Protein AF-A0A9W7EK14-F1 (afdb_monomer_lite)

Sequence (249 aa):
MENMEINNSGMFYVDSNFMVQQKRMEDMKKAQPEKAQKLFQSYTQMVVMSAAGDINGVLGLMASSGSGAPPAWFAVKMFQTGVLGMNLTVPRFMVKNGFDCRMGPLDTIMFDLVVANGKDSAAGEGKISKKERLMRDRAFVEAMVFLAVECELDAMCMRKGDIFSLMHLAAGDDLPQMVLCLIELGCDVNAVAGDAEDSTPLVMAEGGKGGKEGKSAVILRKRGGEEELEGGEEGGEWRWMFGGRFEEG

Secondary structure (DSSP, 8-state):
-------TT-TT---S-HHHHHHHHHHHHHH-HHHHHHHHHHHHHHHHHHHHT-HHHHHHHHHHSS--SPPHHHHHHHHHHHHHTT--HHHHHHHHTT--TTSGGGTTHHHHHHHHHHHHHHHHTTTS-HHHHHHHHHHHHHHHHIIIIIS---TT---TT-S--HHHHHHHTT-HHHHHHHHHTT--TTPPPSSTT---HHHHHHSSTTSS--HHHHHHHHTT--SS------------SS-------

Structure (mmCIF, N/CA/C/O backbone):
data_AF-A0A9W7EK14-F1
#
_entry.id   AF-A0A9W7EK14-F1
#
loop_
_atom_site.group_PDB
_atom_site.id
_atom_site.type_symbol
_atom_site.label_atom_id
_atom_site.label_alt_id
_atom_site.label_comp_id
_atom_site.label_asym_id
_atom_site.label_entity_id
_atom_site.label_seq_id
_atom_site.pdbx_PDB_ins_code
_atom_site.Cartn_x
_atom_site.Cartn_y
_atom_site.Cartn_z
_atom_site.occupancy
_atom_site.B_iso_or_equiv
_atom_site.auth_seq_id
_atom_site.auth_comp_id
_atom_site.auth_asym_id
_atom_site.auth_atom_id
_atom_site.pdbx_PDB_model_num
ATOM 1 N N . MET A 1 1 ? -15.989 -17.830 -11.601 1.00 36.72 1 MET A N 1
ATOM 2 C CA . MET A 1 1 ? -15.502 -16.881 -10.586 1.00 36.72 1 MET A CA 1
ATOM 3 C C . MET A 1 1 ? -16.711 -16.537 -9.747 1.00 36.72 1 MET A C 1
ATOM 5 O O . MET A 1 1 ? -17.660 -15.989 -10.291 1.00 36.72 1 MET A O 1
ATOM 9 N N . GLU A 1 2 ? -16.762 -17.029 -8.512 1.00 36.75 2 GLU A N 1
ATOM 10 C CA . GLU A 1 2 ? -17.828 -16.670 -7.574 1.00 36.75 2 GLU A CA 1
ATOM 11 C C . GLU A 1 2 ? -17.588 -15.230 -7.129 1.00 36.75 2 GLU A C 1
ATOM 13 O O . GLU A 1 2 ? -16.521 -14.917 -6.608 1.00 36.75 2 GLU A O 1
ATOM 18 N N . ASN A 1 3 ? -18.564 -14.358 -7.383 1.00 37.56 3 ASN A N 1
ATOM 19 C CA . ASN A 1 3 ? -18.587 -13.016 -6.822 1.00 37.56 3 ASN A CA 1
ATOM 20 C C . ASN A 1 3 ? -18.579 -13.157 -5.298 1.00 37.56 3 ASN A C 1
ATOM 22 O O . ASN A 1 3 ? -19.499 -13.756 -4.739 1.00 37.56 3 ASN A O 1
ATOM 26 N N . MET A 1 4 ? -17.560 -12.621 -4.628 1.00 43.03 4 MET A N 1
ATOM 27 C CA . MET A 1 4 ? -17.601 -12.475 -3.180 1.00 43.03 4 MET A CA 1
ATOM 28 C C . MET A 1 4 ? -18.750 -11.512 -2.863 1.00 43.03 4 MET A C 1
ATOM 30 O O . MET A 1 4 ? -18.654 -10.309 -3.101 1.00 43.03 4 MET A O 1
ATOM 34 N N . GLU A 1 5 ? -19.883 -12.048 -2.406 1.00 41.81 5 GLU A N 1
ATOM 35 C CA . GLU A 1 5 ? -21.000 -11.238 -1.932 1.00 41.81 5 GLU A CA 1
ATOM 36 C C . GLU A 1 5 ? -20.482 -10.341 -0.806 1.00 41.81 5 GLU A C 1
ATOM 38 O O . GLU A 1 5 ? -20.066 -10.817 0.253 1.00 41.81 5 GLU A O 1
ATOM 43 N N . ILE A 1 6 ? -20.478 -9.028 -1.043 1.00 50.16 6 ILE A N 1
ATOM 44 C CA . ILE A 1 6 ? -20.160 -8.046 -0.011 1.00 50.16 6 ILE A CA 1
ATOM 45 C C . ILE A 1 6 ? -21.229 -8.200 1.065 1.00 50.16 6 ILE A C 1
ATOM 47 O O . ILE A 1 6 ? -22.387 -7.816 0.889 1.00 50.16 6 ILE A O 1
ATOM 51 N N . ASN A 1 7 ? -20.845 -8.824 2.174 1.00 46.81 7 ASN A N 1
ATOM 52 C CA . ASN A 1 7 ? -21.727 -9.026 3.303 1.00 46.81 7 ASN A CA 1
ATOM 53 C C . ASN A 1 7 ? -22.038 -7.662 3.939 1.00 46.81 7 ASN A C 1
ATOM 55 O O . ASN A 1 7 ? -21.270 -7.153 4.757 1.00 46.81 7 ASN A O 1
ATOM 59 N N . ASN A 1 8 ? -23.200 -7.105 3.595 1.00 56.44 8 ASN A N 1
ATOM 60 C CA . ASN A 1 8 ? -23.726 -5.826 4.093 1.00 56.44 8 ASN A CA 1
ATOM 61 C C . ASN A 1 8 ? -24.122 -5.849 5.590 1.00 56.44 8 ASN A C 1
ATOM 63 O O . ASN A 1 8 ? -24.940 -5.048 6.037 1.00 56.44 8 ASN A O 1
ATOM 67 N N . SER A 1 9 ? -23.589 -6.794 6.368 1.00 60.16 9 SER A N 1
ATOM 68 C CA . SER A 1 9 ? -23.826 -6.947 7.810 1.00 60.16 9 SER A CA 1
ATOM 69 C C . SER A 1 9 ? -22.556 -7.267 8.612 1.00 60.16 9 SER A C 1
ATOM 71 O O . SER A 1 9 ? -22.631 -7.582 9.800 1.00 60.16 9 SER A O 1
ATOM 73 N N . GLY A 1 10 ? -21.382 -7.205 7.973 1.00 63.50 10 GLY A N 1
ATOM 74 C CA . GLY A 1 10 ? -20.106 -7.507 8.615 1.00 63.50 10 GLY A CA 1
ATOM 75 C C . GLY A 1 10 ? -19.730 -6.520 9.725 1.00 63.50 10 GLY A C 1
ATOM 76 O O . GLY A 1 10 ? -20.147 -5.365 9.735 1.00 63.50 10 GLY A O 1
ATOM 77 N N . MET A 1 11 ? -18.902 -6.963 10.672 1.00 77.81 11 MET A N 1
ATOM 78 C CA . MET A 1 11 ? -18.492 -6.165 11.835 1.00 77.81 11 MET A CA 1
ATOM 79 C C . MET A 1 11 ? -17.773 -4.847 11.481 1.00 77.81 11 MET A C 1
ATOM 81 O O . MET A 1 11 ? -17.770 -3.924 12.293 1.00 77.81 11 MET A O 1
ATOM 85 N N . PHE A 1 12 ? -17.173 -4.749 10.293 1.00 80.81 12 PHE A N 1
ATOM 86 C CA . PHE A 1 12 ? -16.547 -3.526 9.776 1.00 80.81 12 PHE A CA 1
ATOM 87 C C . PHE A 1 12 ? -17.349 -2.861 8.651 1.00 80.81 12 PHE A C 1
ATOM 89 O O . PHE A 1 12 ? -16.844 -1.947 7.998 1.00 80.81 12 PHE A O 1
ATOM 96 N N . TYR A 1 13 ? -18.592 -3.291 8.434 1.00 78.75 13 TYR A N 1
ATOM 97 C CA . TYR A 1 13 ? -19.482 -2.662 7.473 1.00 78.75 13 TYR A CA 1
ATOM 98 C C . TYR A 1 13 ? -19.830 -1.236 7.912 1.00 78.75 13 TYR A C 1
ATOM 100 O O . TYR A 1 13 ? -20.214 -0.981 9.057 1.00 78.75 13 TYR A O 1
ATOM 108 N N . VAL A 1 14 ? -19.708 -0.294 6.981 1.00 70.94 14 VAL A N 1
ATOM 109 C CA . VAL A 1 14 ? -20.002 1.122 7.204 1.00 70.94 14 VAL A CA 1
ATOM 110 C C . VAL A 1 14 ? -21.355 1.442 6.564 1.00 70.94 14 VAL A C 1
ATOM 112 O O . VAL A 1 14 ? -21.444 1.669 5.364 1.00 70.94 14 VAL A O 1
ATOM 115 N N . ASP A 1 15 ? -22.414 1.475 7.379 1.00 63.72 15 ASP A N 1
ATOM 116 C CA . ASP A 1 15 ? -23.811 1.653 6.932 1.00 63.72 15 ASP A CA 1
ATOM 117 C C . ASP A 1 15 ? -24.191 3.093 6.540 1.00 63.72 15 ASP A C 1
ATOM 119 O O . ASP A 1 15 ? -25.250 3.344 5.965 1.00 63.72 15 ASP A O 1
ATOM 123 N N . SER A 1 16 ? -23.359 4.067 6.905 1.00 63.41 16 SER A N 1
ATOM 124 C CA . SER A 1 16 ? -23.713 5.482 6.895 1.00 63.41 16 SER A CA 1
ATOM 125 C C . SER A 1 16 ? -22.574 6.335 6.362 1.00 63.41 16 SER A C 1
ATOM 127 O O . SER A 1 16 ? -21.410 6.152 6.716 1.00 63.41 16 SER A O 1
ATOM 129 N N . ASN A 1 17 ? -22.928 7.313 5.521 1.00 71.44 17 ASN A N 1
ATOM 130 C CA . ASN A 1 17 ? -21.976 8.269 4.959 1.00 71.44 17 ASN A CA 1
ATOM 131 C C . ASN A 1 17 ? -21.196 8.972 6.089 1.00 71.44 17 ASN A C 1
ATOM 133 O O . ASN A 1 17 ? -21.766 9.335 7.122 1.00 71.44 17 ASN A O 1
ATOM 137 N N . PHE A 1 18 ? -19.900 9.185 5.861 1.00 74.62 18 PHE A N 1
ATOM 138 C CA . PHE A 1 18 ? -18.928 9.844 6.733 1.00 74.62 18 PHE A CA 1
ATOM 139 C C . PHE A 1 18 ? -19.500 11.019 7.546 1.00 74.62 18 PHE A C 1
ATOM 141 O O . PHE A 1 18 ? -19.318 11.078 8.763 1.00 74.62 18 PHE A O 1
ATOM 148 N N . MET A 1 19 ? -20.263 11.910 6.906 1.00 77.75 19 MET A N 1
ATOM 149 C CA . MET A 1 19 ? -20.854 13.089 7.557 1.00 77.75 19 MET A CA 1
ATOM 150 C C . MET A 1 19 ? -21.814 12.735 8.704 1.00 77.75 19 MET A C 1
ATOM 152 O O . MET A 1 19 ? -21.852 13.416 9.730 1.00 77.75 19 MET A O 1
ATOM 156 N N . VAL A 1 20 ? -22.584 11.654 8.557 1.00 81.69 20 VAL A N 1
ATOM 157 C CA . VAL A 1 20 ? -23.529 11.184 9.581 1.00 81.69 20 VAL A CA 1
ATOM 158 C C . VAL A 1 20 ? -22.771 10.630 10.783 1.00 81.69 20 VAL A C 1
ATOM 160 O O . VAL A 1 20 ? -23.119 10.930 11.926 1.00 81.69 20 VAL A O 1
ATOM 163 N N . GLN A 1 21 ? -21.711 9.860 10.539 1.00 80.31 21 GLN A N 1
ATOM 164 C CA . GLN A 1 21 ? -20.880 9.312 11.609 1.00 80.31 21 GLN A CA 1
ATOM 165 C C . GLN A 1 21 ? -20.130 10.408 12.367 1.00 80.31 21 GLN A C 1
ATOM 167 O O . GLN A 1 21 ? -20.072 10.374 13.598 1.00 80.31 21 GLN A O 1
ATOM 172 N N . GLN A 1 22 ? -19.618 11.413 11.652 1.00 82.38 22 GLN A N 1
ATOM 173 C CA . GLN A 1 22 ? -18.976 12.572 12.263 1.00 82.38 22 GLN A CA 1
ATOM 174 C C . GLN A 1 22 ? -19.948 13.322 13.178 1.00 82.38 22 GLN A C 1
ATOM 176 O O . GLN A 1 22 ? -19.640 13.540 14.351 1.00 82.38 22 GLN A O 1
ATOM 181 N N . LYS A 1 23 ? -21.150 13.639 12.683 1.00 86.25 23 LYS A N 1
ATOM 182 C CA . LYS A 1 23 ? -22.171 14.327 13.479 1.00 86.25 23 LYS A CA 1
ATOM 183 C C . LYS A 1 23 ? -22.563 13.531 14.728 1.00 86.25 23 LYS A C 1
ATOM 185 O O . LYS A 1 23 ? -22.606 14.097 15.814 1.00 86.25 23 LYS A O 1
ATOM 190 N N . ARG A 1 24 ? -22.763 12.210 14.614 1.00 83.69 24 ARG A N 1
ATOM 191 C CA . ARG A 1 24 ? -23.048 11.334 15.772 1.00 83.69 24 ARG A CA 1
ATOM 192 C C . ARG A 1 24 ? -21.956 11.420 16.843 1.00 83.69 24 ARG A C 1
ATOM 194 O O . ARG A 1 24 ? -22.265 11.483 18.032 1.00 83.69 24 ARG A O 1
ATOM 201 N N . MET A 1 25 ? -20.687 11.445 16.436 1.00 83.19 25 MET A N 1
ATOM 202 C CA . MET A 1 25 ? -19.561 11.586 17.364 1.00 83.19 25 MET A CA 1
ATOM 203 C C . MET A 1 25 ? -19.505 12.979 18.003 1.00 83.19 25 MET A C 1
ATOM 205 O O . MET A 1 25 ? -19.201 13.091 19.189 1.00 83.19 25 MET A O 1
ATOM 209 N N . GLU A 1 26 ? -19.808 14.041 17.255 1.00 87.81 26 GLU A N 1
ATOM 210 C CA . GLU A 1 26 ? -19.882 15.412 17.781 1.00 87.81 26 GLU A CA 1
ATOM 211 C C . GLU A 1 26 ? -21.028 15.587 18.784 1.00 87.81 26 GLU A C 1
ATOM 213 O O . GLU A 1 26 ? -20.826 16.152 19.861 1.00 87.81 26 GLU A O 1
ATOM 218 N N . ASP A 1 27 ? -22.206 15.051 18.472 1.00 89.31 27 ASP A N 1
ATOM 219 C CA . ASP A 1 27 ? -23.366 15.071 19.363 1.00 89.31 27 ASP A CA 1
ATOM 220 C C . ASP A 1 27 ? -23.075 14.278 20.649 1.00 89.31 27 ASP A C 1
ATOM 222 O O . ASP A 1 27 ? -23.379 14.740 21.752 1.00 89.31 27 ASP A O 1
ATOM 226 N N . MET A 1 28 ? -22.385 13.136 20.543 1.00 86.31 28 MET A N 1
ATOM 227 C CA . MET A 1 28 ? -21.939 12.367 21.708 1.00 86.31 28 MET A CA 1
ATOM 228 C C . MET A 1 28 ? -20.902 13.120 22.545 1.00 86.31 28 MET A C 1
ATOM 230 O O . MET A 1 28 ? -20.990 13.096 23.771 1.00 86.31 28 MET A O 1
ATOM 234 N N . LYS A 1 29 ? -19.946 13.818 21.917 1.00 90.12 29 LYS A N 1
ATOM 235 C CA . LYS A 1 29 ? -18.976 14.661 22.637 1.00 90.12 29 LYS A CA 1
ATOM 236 C C . LYS A 1 29 ? -19.669 15.750 23.457 1.00 90.12 29 LYS A C 1
ATOM 238 O O . LYS A 1 29 ? -19.216 16.039 24.559 1.00 90.12 29 LYS A O 1
ATOM 243 N N . LYS A 1 30 ? -20.763 16.327 22.946 1.00 92.00 30 LYS A N 1
ATOM 244 C CA . LYS A 1 30 ? -21.566 17.331 23.665 1.00 92.00 30 LYS A CA 1
ATOM 245 C C . LYS A 1 30 ? -22.389 16.715 24.796 1.00 92.00 30 LYS A C 1
ATOM 247 O O . LYS A 1 30 ? -22.439 17.279 25.882 1.00 92.00 30 LYS A O 1
ATOM 252 N N . ALA A 1 31 ? -23.032 15.575 24.547 1.00 93.38 31 ALA A N 1
ATOM 253 C CA . ALA A 1 31 ? -23.940 14.953 25.510 1.00 93.38 31 ALA A CA 1
ATOM 254 C C . ALA A 1 31 ? -23.215 14.180 26.627 1.00 93.38 31 ALA A C 1
ATOM 256 O O . ALA A 1 31 ? -23.677 14.165 27.765 1.00 93.38 31 ALA A O 1
ATOM 257 N N . GLN A 1 32 ? -22.117 13.491 26.303 1.00 91.31 32 GLN A N 1
ATOM 258 C CA . GLN A 1 32 ? -21.401 12.568 27.194 1.00 91.31 32 GLN A CA 1
ATOM 259 C C . GLN A 1 32 ? -19.879 12.636 26.938 1.00 91.31 32 GLN A C 1
ATOM 261 O O . GLN A 1 32 ? -19.304 11.706 26.360 1.00 91.31 32 GLN A O 1
ATOM 266 N N . PRO A 1 33 ? -19.200 13.716 27.366 1.00 91.12 33 PRO A N 1
ATOM 267 C CA . PRO A 1 33 ? -17.807 13.985 27.001 1.00 91.12 33 PRO A CA 1
ATOM 268 C C . PRO A 1 33 ? -16.828 12.900 27.472 1.00 91.12 33 PRO A C 1
ATOM 270 O O . PRO A 1 33 ? -15.990 12.458 26.689 1.00 91.12 33 PRO A O 1
ATOM 273 N N . GLU A 1 34 ? -16.961 12.402 28.705 1.00 91.56 34 GLU A N 1
ATOM 274 C CA . GLU A 1 34 ? -16.073 11.351 29.230 1.00 91.56 34 GLU A CA 1
ATOM 275 C C . GLU A 1 34 ? -16.219 10.029 28.469 1.00 91.56 34 GLU A C 1
ATOM 277 O O . GLU A 1 34 ? -15.232 9.352 28.172 1.00 91.56 34 GLU A O 1
ATOM 282 N N . LYS A 1 35 ? -17.457 9.662 28.113 1.00 87.31 35 LYS A N 1
ATOM 283 C CA . LYS A 1 35 ? -17.725 8.460 27.318 1.00 87.31 35 LYS A CA 1
ATOM 284 C C . LYS A 1 35 ? -17.141 8.607 25.916 1.00 87.31 35 LYS A C 1
ATOM 286 O O . LYS A 1 35 ? -16.459 7.700 25.445 1.00 87.31 35 LYS A O 1
ATOM 291 N N . ALA A 1 36 ? -17.351 9.759 25.278 1.00 87.75 36 ALA A N 1
ATOM 292 C CA . ALA A 1 36 ? -16.787 10.058 23.966 1.00 87.75 36 ALA A CA 1
ATOM 293 C C . ALA A 1 36 ? -15.248 10.028 23.978 1.00 87.75 36 ALA A C 1
ATOM 295 O O . ALA A 1 36 ? -14.636 9.524 23.037 1.00 87.75 36 ALA A O 1
ATOM 296 N N . GLN A 1 37 ? -14.617 10.516 25.052 1.00 90.38 37 GLN A N 1
ATOM 297 C CA . GLN A 1 37 ? -13.165 10.471 25.217 1.00 90.38 37 GLN A CA 1
ATOM 298 C C . GLN A 1 37 ? -12.645 9.035 25.349 1.00 90.38 37 GLN A C 1
ATOM 300 O O . GLN A 1 37 ? -11.700 8.671 24.650 1.00 90.38 37 GLN A O 1
ATOM 305 N N . LYS A 1 38 ? -13.275 8.201 26.187 1.00 89.75 38 LYS A N 1
ATOM 306 C CA . LYS A 1 38 ? -12.907 6.779 26.332 1.00 89.75 38 LYS A CA 1
ATOM 307 C C . LYS A 1 38 ? -13.068 6.005 25.022 1.00 89.75 38 LYS A C 1
ATOM 309 O O . LYS A 1 38 ? -12.199 5.210 24.668 1.00 89.75 38 LYS A O 1
ATOM 314 N N . LEU A 1 39 ? -14.140 6.275 24.275 1.00 88.38 39 LEU A N 1
ATOM 315 C CA . LEU A 1 39 ? -14.360 5.698 22.946 1.00 88.38 39 LEU A CA 1
ATOM 316 C C . LEU A 1 39 ? -13.244 6.088 21.977 1.00 88.38 39 LEU A C 1
ATOM 318 O O . LEU A 1 39 ? -12.635 5.231 21.344 1.00 88.38 39 LEU A O 1
ATOM 322 N N . PHE A 1 40 ? -12.919 7.378 21.909 1.00 89.31 40 PHE A N 1
ATOM 323 C CA . PHE A 1 40 ? -11.852 7.876 21.045 1.00 89.31 40 PHE A CA 1
ATOM 324 C C . PHE A 1 40 ? -10.485 7.264 21.388 1.00 89.31 40 PHE A C 1
ATOM 326 O O . PHE A 1 40 ? -9.734 6.882 20.489 1.00 89.31 40 PHE A O 1
ATOM 333 N N . GLN A 1 41 ? -10.168 7.136 22.680 1.00 91.38 41 GLN A N 1
ATOM 334 C CA . GLN A 1 41 ? -8.952 6.463 23.145 1.00 91.38 41 GLN A CA 1
ATOM 335 C C . GLN A 1 41 ? -8.929 4.991 22.727 1.00 91.38 41 GLN A C 1
ATOM 337 O O . GLN A 1 41 ? -7.911 4.528 22.217 1.00 91.38 41 GLN A O 1
ATOM 342 N N . SER A 1 42 ? -10.055 4.288 22.870 1.00 92.25 42 SER A N 1
ATOM 343 C CA . SER A 1 42 ? -10.180 2.878 22.480 1.00 92.25 42 SER A CA 1
ATOM 344 C C . SER A 1 42 ? -9.928 2.698 20.982 1.00 92.25 42 SER A C 1
ATOM 346 O O . SER A 1 42 ? -9.097 1.884 20.592 1.00 92.25 42 SER A O 1
ATOM 348 N N . TYR A 1 43 ? -10.550 3.514 20.128 1.00 92.69 43 TYR A N 1
ATOM 349 C CA . TYR A 1 43 ? -10.319 3.440 18.682 1.00 92.69 43 TYR A CA 1
ATOM 350 C C . TYR A 1 43 ? -8.891 3.818 18.277 1.00 92.69 43 TYR A C 1
ATOM 352 O O . TYR A 1 43 ? -8.313 3.201 17.386 1.00 92.69 43 TYR A O 1
ATOM 360 N N . THR A 1 44 ? -8.283 4.792 18.957 1.00 93.88 44 THR A N 1
ATOM 361 C CA . THR A 1 44 ? -6.875 5.145 18.724 1.00 93.88 44 THR A CA 1
ATOM 362 C C . THR A 1 44 ? -5.952 3.974 19.071 1.00 93.88 44 THR A C 1
ATOM 364 O O . THR A 1 44 ? -5.027 3.674 18.320 1.00 93.88 44 THR A O 1
ATOM 367 N N . GLN A 1 45 ? -6.224 3.265 20.170 1.00 94.75 45 GLN A N 1
ATOM 368 C CA . GLN A 1 45 ? -5.483 2.054 20.530 1.00 94.75 45 GLN A CA 1
ATOM 369 C C . GLN A 1 45 ? -5.685 0.933 19.509 1.00 94.75 45 GLN A C 1
ATOM 371 O O . GLN A 1 45 ? -4.712 0.273 19.158 1.00 94.75 45 GLN A O 1
ATOM 376 N N . MET A 1 46 ? -6.894 0.761 18.964 1.00 94.75 46 MET A N 1
ATOM 377 C CA . MET A 1 46 ? -7.137 -0.212 17.893 1.00 94.75 46 MET A CA 1
ATOM 378 C C . MET A 1 46 ? -6.301 0.080 16.637 1.00 94.75 46 MET A C 1
ATOM 380 O O . MET A 1 46 ? -5.808 -0.856 16.015 1.00 94.75 46 MET A O 1
ATOM 384 N N . VAL A 1 47 ? -6.080 1.352 16.277 1.00 96.44 47 VAL A N 1
ATOM 385 C CA . VAL A 1 47 ? -5.178 1.723 15.164 1.00 96.44 47 VAL A CA 1
ATOM 386 C C . VAL A 1 47 ? -3.741 1.285 15.453 1.00 96.44 47 VAL A C 1
ATOM 388 O O . VAL A 1 47 ? -3.096 0.690 14.591 1.00 96.44 47 VAL A O 1
ATOM 391 N N . VAL A 1 48 ? -3.252 1.518 16.674 1.00 96.38 48 VAL A N 1
ATOM 392 C CA . VAL A 1 48 ? -1.905 1.089 17.094 1.00 96.38 48 VAL A CA 1
ATOM 393 C C . VAL A 1 48 ? -1.785 -0.438 17.097 1.00 96.38 48 VAL A C 1
ATOM 395 O O . VAL A 1 48 ? -0.805 -0.981 16.594 1.00 96.38 48 VAL A O 1
ATOM 398 N N . MET A 1 49 ? -2.793 -1.142 17.611 1.00 96.12 49 MET A N 1
ATOM 399 C CA . MET A 1 49 ? -2.843 -2.607 17.603 1.00 96.12 49 MET A CA 1
ATOM 400 C C . MET A 1 49 ? -2.906 -3.166 16.180 1.00 96.12 49 MET A C 1
ATOM 402 O O . MET A 1 49 ? -2.264 -4.173 15.903 1.00 96.12 49 MET A O 1
ATOM 406 N N . SER A 1 50 ? -3.604 -2.489 15.260 1.00 96.56 50 SER A N 1
ATOM 407 C CA . SER A 1 50 ? -3.620 -2.850 13.838 1.00 96.56 50 SER A CA 1
ATOM 408 C C . SER A 1 50 ? -2.222 -2.786 13.222 1.00 96.56 50 SER A C 1
ATOM 410 O O . SER A 1 50 ? -1.803 -3.733 12.561 1.00 96.56 50 SER A O 1
ATOM 412 N N . ALA A 1 51 ? -1.458 -1.729 13.523 1.00 94.69 51 ALA A N 1
ATOM 413 C CA . ALA A 1 51 ? -0.058 -1.598 13.105 1.00 94.69 51 ALA A CA 1
ATOM 414 C C . ALA A 1 51 ? 0.813 -2.771 13.588 1.00 94.69 51 ALA A C 1
ATOM 416 O O . ALA A 1 51 ? 1.691 -3.247 12.875 1.00 94.69 51 ALA A O 1
ATOM 417 N N . ALA A 1 52 ? 0.561 -3.238 14.813 1.00 94.75 52 ALA A N 1
ATOM 418 C CA . ALA A 1 52 ? 1.278 -4.349 15.432 1.00 94.75 52 ALA A CA 1
ATOM 419 C C . ALA A 1 52 ? 0.736 -5.737 15.034 1.00 94.75 52 ALA A C 1
ATOM 421 O O . ALA A 1 52 ? 1.354 -6.748 15.369 1.00 94.75 52 ALA A O 1
ATOM 422 N N . GLY A 1 53 ? -0.411 -5.807 14.348 1.00 95.50 53 GLY A N 1
ATOM 423 C CA . GLY A 1 53 ? -1.118 -7.057 14.052 1.00 95.50 53 GLY A CA 1
ATOM 424 C C . GLY A 1 53 ? -1.768 -7.732 15.253 1.00 95.50 53 GLY A C 1
ATOM 425 O O . GLY A 1 53 ? -2.070 -8.924 15.186 1.00 95.50 53 GLY A O 1
ATOM 426 N N . ASP A 1 54 ? -1.982 -7.009 16.352 1.00 96.88 54 ASP A N 1
ATOM 427 C CA . ASP A 1 54 ? -2.591 -7.548 17.566 1.00 96.88 54 ASP A CA 1
ATOM 428 C C . ASP A 1 54 ? -4.115 -7.650 17.417 1.00 96.88 54 ASP A C 1
ATOM 430 O O . ASP A 1 54 ? -4.891 -6.828 17.913 1.00 96.88 54 ASP A O 1
ATOM 434 N N . ILE A 1 55 ? -4.554 -8.689 16.705 1.00 95.56 55 ILE A N 1
ATOM 435 C CA . ILE A 1 55 ? -5.977 -8.946 16.480 1.00 95.56 55 ILE A CA 1
ATOM 436 C C . ILE A 1 55 ? -6.726 -9.234 17.787 1.00 95.56 55 ILE A C 1
ATOM 438 O O . ILE A 1 55 ? -7.880 -8.836 17.939 1.00 95.56 55 ILE A O 1
ATOM 442 N N . ASN A 1 56 ? -6.069 -9.875 18.758 1.00 95.06 56 ASN A N 1
ATOM 443 C CA . ASN A 1 56 ? -6.678 -10.195 20.046 1.00 95.06 56 ASN A CA 1
ATOM 444 C C . ASN A 1 56 ? -6.923 -8.925 20.866 1.00 95.06 56 ASN A C 1
ATOM 446 O O . ASN A 1 56 ? -7.992 -8.785 21.459 1.00 95.06 56 ASN A O 1
ATOM 450 N N . GLY A 1 57 ? -5.978 -7.983 20.853 1.00 93.56 57 GLY A N 1
ATOM 451 C CA . GLY A 1 57 ? -6.144 -6.661 21.450 1.00 93.56 57 GLY A CA 1
ATOM 452 C C . GLY A 1 57 ? -7.291 -5.878 20.814 1.00 93.56 57 GLY A C 1
ATOM 453 O O . GLY A 1 57 ? -8.144 -5.354 21.534 1.00 93.56 57 GLY A O 1
ATOM 454 N N . VAL A 1 58 ? -7.379 -5.871 19.476 1.00 92.94 58 VAL A N 1
ATOM 455 C CA . VAL A 1 58 ? -8.491 -5.226 18.750 1.00 92.94 58 VAL A CA 1
ATOM 456 C C . VAL A 1 58 ? -9.835 -5.820 19.179 1.00 92.94 58 VAL A C 1
ATOM 458 O O . VAL A 1 58 ? -10.723 -5.079 19.603 1.00 92.94 58 VAL A O 1
ATOM 461 N N . LEU A 1 59 ? -9.980 -7.148 19.143 1.00 91.12 59 LEU A N 1
ATOM 462 C CA . LEU A 1 59 ? -11.217 -7.832 19.534 1.00 91.12 59 LEU A CA 1
ATOM 463 C C . LEU A 1 59 ? -11.561 -7.613 21.014 1.00 91.12 59 LEU A C 1
ATOM 465 O O . LEU A 1 59 ? -12.721 -7.373 21.356 1.00 91.12 59 LEU A O 1
ATOM 469 N N . GLY A 1 60 ? -10.554 -7.637 21.891 1.00 91.00 60 GLY A N 1
ATOM 470 C CA . GLY A 1 60 ? -10.713 -7.371 23.317 1.00 91.00 60 GLY A CA 1
ATOM 471 C C . GLY A 1 60 ? -11.223 -5.958 23.592 1.00 91.00 60 GLY A C 1
ATOM 472 O O . GLY A 1 60 ? -12.142 -5.777 24.396 1.00 91.00 60 GLY A O 1
ATOM 473 N N . LEU A 1 61 ? -10.696 -4.949 22.890 1.00 89.44 61 LEU A N 1
ATOM 474 C CA . LEU A 1 61 ? -11.209 -3.585 22.985 1.00 89.44 61 LEU A CA 1
ATOM 475 C C . LEU A 1 61 ? -12.637 -3.497 22.447 1.00 89.44 61 LEU A C 1
ATOM 477 O O . LEU A 1 61 ? -13.485 -2.930 23.132 1.00 89.44 61 LEU A O 1
ATOM 481 N N . MET A 1 62 ? -12.944 -4.093 21.293 1.00 85.25 62 MET A N 1
ATOM 482 C CA . MET A 1 62 ? -14.297 -4.057 20.718 1.00 85.25 62 MET A CA 1
ATOM 483 C C . MET A 1 62 ? -15.347 -4.659 21.664 1.00 85.25 62 MET A C 1
ATOM 485 O O . MET A 1 62 ? -16.435 -4.099 21.801 1.00 85.25 62 MET A O 1
ATOM 489 N N . ALA A 1 63 ? -15.002 -5.743 22.366 1.00 84.38 63 ALA A N 1
ATOM 490 C CA . ALA A 1 63 ? -15.884 -6.394 23.332 1.00 84.38 63 ALA A CA 1
ATOM 491 C C . ALA A 1 63 ? -16.042 -5.609 24.649 1.00 84.38 63 ALA A C 1
ATOM 493 O O . ALA A 1 63 ? -17.137 -5.543 25.204 1.00 84.38 63 ALA A O 1
ATOM 494 N N . SER A 1 64 ? -14.961 -5.020 25.170 1.00 78.31 64 SER A N 1
ATOM 495 C CA . SER A 1 64 ? -14.933 -4.445 26.527 1.00 78.31 64 SER A CA 1
ATOM 496 C C . SER A 1 64 ? -15.355 -2.978 26.611 1.00 78.31 64 SER A C 1
ATOM 498 O O . SER A 1 64 ? -15.871 -2.543 27.639 1.00 78.31 64 SER A O 1
ATOM 500 N N . SER A 1 65 ? -15.151 -2.197 25.550 1.00 61.47 65 SER A N 1
ATOM 501 C CA . SER A 1 65 ? -15.329 -0.738 25.607 1.00 61.47 65 SER A CA 1
ATOM 502 C C . SER A 1 65 ? -16.745 -0.263 25.250 1.00 61.47 65 SER A C 1
ATOM 504 O O . SER A 1 65 ? -17.019 0.936 25.279 1.00 61.47 65 SER A O 1
ATOM 506 N N . GLY A 1 66 ? -17.664 -1.182 24.917 1.00 63.34 66 GLY A N 1
ATOM 507 C CA . GLY A 1 66 ? -19.002 -0.832 24.416 1.00 63.34 66 GLY A CA 1
ATOM 508 C C . GLY A 1 66 ? -18.957 0.015 23.138 1.00 63.34 66 GLY A C 1
ATOM 509 O O . GLY A 1 66 ? -19.947 0.656 22.789 1.00 63.34 66 GLY A O 1
ATOM 510 N N . SER A 1 67 ? -17.792 0.046 22.481 1.00 62.28 67 SER A N 1
ATOM 511 C CA . SER A 1 67 ? -17.502 0.878 21.320 1.00 62.28 67 SER A CA 1
ATOM 512 C C . SER A 1 67 ? -18.272 0.427 20.090 1.00 62.28 67 SER A C 1
ATOM 514 O O . SER A 1 67 ? -18.695 1.253 19.289 1.00 62.28 67 SER A O 1
ATOM 516 N N . GLY A 1 68 ? -18.520 -0.878 19.971 1.00 70.81 68 GLY A N 1
ATOM 517 C CA . GLY A 1 68 ? -19.039 -1.445 18.736 1.00 70.81 68 GLY A CA 1
ATOM 518 C C . GLY A 1 68 ? -18.029 -1.291 17.598 1.00 70.81 68 GLY A C 1
ATOM 519 O O . GLY A 1 68 ? -16.820 -1.191 17.830 1.00 70.81 68 GLY A O 1
ATOM 520 N N . ALA A 1 69 ? -18.531 -1.306 16.365 1.00 78.62 69 ALA A N 1
ATOM 521 C CA . ALA A 1 69 ? -17.711 -1.127 15.177 1.00 78.62 69 ALA A CA 1
ATOM 522 C C . ALA A 1 69 ? -17.063 0.272 15.162 1.00 78.62 69 ALA A C 1
ATOM 524 O O . ALA A 1 69 ? -17.755 1.266 15.415 1.00 78.62 69 ALA A O 1
ATOM 525 N N . PRO A 1 70 ? -15.756 0.381 14.857 1.00 86.56 70 PRO A N 1
ATOM 526 C CA . PRO A 1 70 ? -15.117 1.678 14.726 1.00 86.56 70 PRO A CA 1
ATOM 527 C C . PRO A 1 70 ? -15.773 2.492 13.602 1.00 86.56 70 PRO A C 1
ATOM 529 O O . PRO A 1 70 ? -16.095 1.939 12.548 1.00 86.56 70 PRO A O 1
ATOM 532 N N . PRO A 1 71 ? -15.934 3.817 13.779 1.00 86.12 71 PRO A N 1
ATOM 533 C CA . PRO A 1 71 ? -16.338 4.701 12.695 1.00 86.12 71 PRO A CA 1
ATOM 534 C C . PRO A 1 71 ? -15.426 4.549 11.473 1.00 86.12 71 PRO A C 1
ATOM 536 O O . PRO A 1 71 ? -14.232 4.277 11.613 1.00 86.12 71 PRO A O 1
ATOM 539 N N . ALA A 1 72 ? -15.966 4.826 10.288 1.00 87.06 72 ALA A N 1
ATOM 540 C CA . ALA A 1 72 ? -15.321 4.683 8.985 1.00 87.06 72 ALA A CA 1
ATOM 541 C C . ALA A 1 72 ? -13.880 5.204 8.958 1.00 87.06 72 ALA A C 1
ATOM 543 O O . ALA A 1 72 ? -12.975 4.532 8.483 1.00 87.06 72 ALA A O 1
ATOM 544 N N . TRP A 1 73 ? -13.646 6.392 9.515 1.00 87.88 73 TRP A N 1
ATOM 545 C CA . TRP A 1 73 ? -12.327 7.018 9.513 1.00 87.88 73 TRP A CA 1
ATOM 546 C C . TRP A 1 73 ? -11.295 6.269 10.366 1.00 87.88 73 TRP A C 1
ATOM 548 O O . TRP A 1 73 ? -10.130 6.191 9.983 1.00 87.88 73 TRP A O 1
ATOM 558 N N . PHE A 1 74 ? -11.713 5.693 11.498 1.00 91.75 74 PHE A N 1
ATOM 559 C CA . PHE A 1 74 ? -10.853 4.846 12.317 1.00 91.75 74 PHE A CA 1
ATOM 560 C C . PHE A 1 74 ? -10.631 3.497 11.646 1.00 91.75 74 PHE A C 1
ATOM 562 O O . PHE A 1 74 ? -9.497 3.039 11.621 1.00 91.75 74 PHE A O 1
ATOM 569 N N . ALA A 1 75 ? -11.668 2.899 11.054 1.00 92.62 75 ALA A N 1
ATOM 570 C CA . ALA A 1 75 ? -11.536 1.654 10.304 1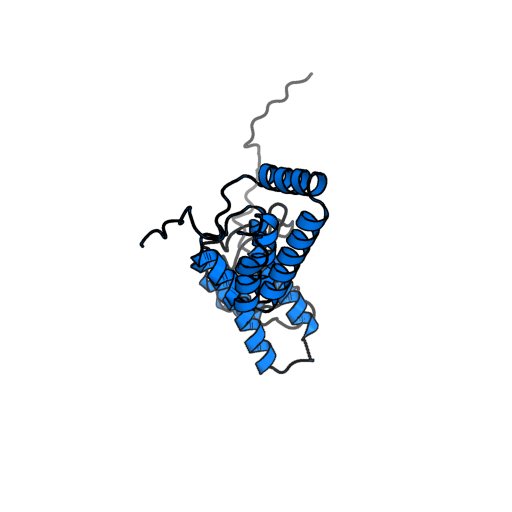.00 92.62 75 ALA A CA 1
ATOM 571 C C . ALA A 1 75 ? -10.553 1.815 9.127 1.00 92.62 75 ALA A C 1
ATOM 573 O O . ALA A 1 75 ? -9.590 1.062 9.021 1.00 92.62 75 ALA A O 1
ATOM 574 N N . VAL A 1 76 ? -10.702 2.871 8.320 1.00 93.62 76 VAL A N 1
ATOM 575 C CA . VAL A 1 76 ? -9.754 3.232 7.252 1.00 93.62 76 VAL A CA 1
ATOM 576 C C . VAL A 1 76 ? -8.340 3.394 7.802 1.00 93.62 76 VAL A C 1
ATOM 578 O O . VAL A 1 76 ? -7.400 2.858 7.224 1.00 93.62 76 VAL A O 1
ATOM 581 N N . LYS A 1 77 ? -8.161 4.087 8.934 1.00 94.94 77 LYS A N 1
ATOM 582 C CA . LYS A 1 77 ? -6.832 4.252 9.539 1.00 94.94 77 LYS A CA 1
ATOM 583 C C . LYS A 1 77 ? -6.251 2.942 10.059 1.00 94.94 77 LYS A C 1
ATOM 585 O O . LYS A 1 77 ? -5.072 2.696 9.836 1.00 94.94 77 LYS A O 1
ATOM 590 N N . MET A 1 78 ? -7.056 2.088 10.688 1.00 96.12 78 MET A N 1
ATOM 591 C CA . MET A 1 78 ? -6.640 0.744 11.095 1.00 96.12 78 MET A 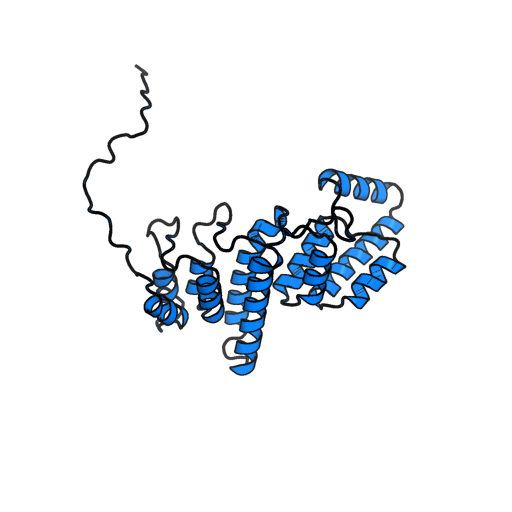CA 1
ATOM 592 C C . MET A 1 78 ? -6.142 -0.052 9.887 1.00 96.12 78 MET A C 1
ATOM 594 O O . MET A 1 78 ? -5.054 -0.624 9.952 1.00 96.12 78 MET A O 1
ATOM 598 N N . PHE A 1 79 ? -6.894 -0.038 8.784 1.00 96.94 79 PHE A N 1
ATOM 599 C CA . PHE A 1 79 ? -6.521 -0.716 7.545 1.00 96.94 79 PHE A CA 1
ATOM 600 C C . PHE A 1 79 ? -5.218 -0.155 6.962 1.00 96.94 79 PHE A C 1
ATOM 602 O O . PHE A 1 79 ? -4.263 -0.904 6.770 1.00 96.94 79 PHE A O 1
ATOM 609 N N . GLN A 1 80 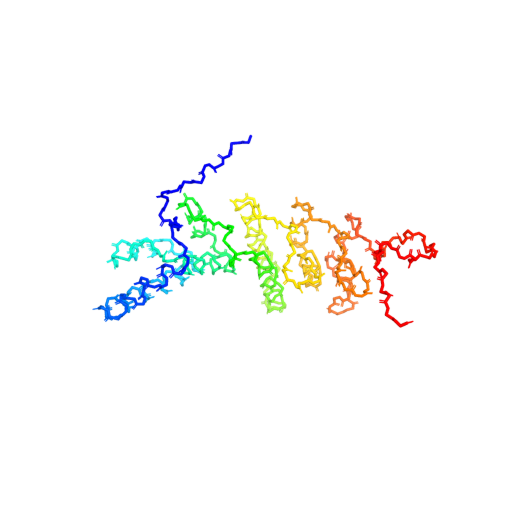? -5.138 1.169 6.770 1.00 96.94 80 GLN A N 1
ATOM 610 C CA . GLN A 1 80 ? -3.952 1.857 6.247 1.00 96.94 80 GLN A CA 1
ATOM 611 C C . GLN A 1 80 ? -2.703 1.549 7.073 1.00 96.94 80 GLN A C 1
ATOM 613 O O . GLN A 1 80 ? -1.672 1.183 6.519 1.00 96.94 80 GLN A O 1
ATOM 618 N N . THR A 1 81 ? -2.774 1.680 8.400 1.00 96.50 81 THR A N 1
ATOM 619 C CA . THR A 1 81 ? -1.606 1.466 9.259 1.00 96.50 81 THR A CA 1
ATOM 620 C C . THR A 1 81 ? -1.190 -0.005 9.310 1.00 96.50 81 THR A C 1
ATOM 622 O O . THR A 1 81 ? 0.006 -0.278 9.332 1.00 96.50 81 THR A O 1
ATOM 625 N N . GLY A 1 82 ? -2.134 -0.952 9.270 1.00 97.69 82 GLY A N 1
ATOM 626 C CA . GLY A 1 82 ? -1.806 -2.378 9.167 1.00 97.69 82 GLY A CA 1
ATOM 627 C C . GLY A 1 82 ? -1.100 -2.712 7.849 1.00 97.69 82 GLY A C 1
ATOM 628 O O . GLY A 1 82 ? -0.037 -3.328 7.855 1.00 97.69 82 GLY A O 1
ATOM 629 N N . VAL A 1 83 ? -1.634 -2.231 6.721 1.00 97.88 83 VAL A N 1
ATOM 630 C CA . VAL A 1 83 ? -1.056 -2.447 5.383 1.00 97.88 83 VAL A CA 1
ATOM 631 C C . VAL A 1 83 ? 0.325 -1.800 5.248 1.00 97.88 83 VAL A C 1
ATOM 633 O O . VAL A 1 83 ? 1.279 -2.477 4.875 1.00 97.88 83 VAL A O 1
ATOM 636 N N . LEU A 1 84 ? 0.465 -0.516 5.596 1.00 96.06 84 LEU A N 1
ATOM 637 C CA . LEU A 1 84 ? 1.741 0.207 5.488 1.00 96.06 84 LEU A CA 1
ATOM 638 C C . LEU A 1 84 ? 2.779 -0.263 6.519 1.00 96.06 84 LEU A C 1
ATOM 640 O O . LEU A 1 84 ? 3.976 -0.108 6.299 1.00 96.06 84 LEU A O 1
ATOM 644 N N . GLY A 1 85 ? 2.332 -0.861 7.627 1.00 94.25 85 GLY A N 1
ATOM 645 C CA . GLY A 1 85 ? 3.180 -1.572 8.585 1.00 94.25 85 GLY A CA 1
ATOM 646 C C . GLY A 1 85 ? 3.522 -3.007 8.170 1.00 94.25 85 GLY A C 1
ATOM 647 O O . GLY A 1 85 ? 4.181 -3.710 8.933 1.00 94.25 85 GLY A O 1
ATOM 648 N N . MET A 1 86 ? 3.068 -3.453 6.991 1.00 94.25 86 MET A N 1
ATOM 649 C CA . MET A 1 86 ? 3.225 -4.813 6.463 1.00 94.25 86 MET A CA 1
ATOM 650 C C . MET A 1 86 ? 2.670 -5.908 7.391 1.00 94.25 86 MET A C 1
ATOM 652 O O . MET A 1 86 ? 3.091 -7.063 7.333 1.00 94.25 86 MET A O 1
ATOM 656 N N . ASN A 1 87 ? 1.706 -5.562 8.250 1.00 95.69 87 ASN A N 1
ATOM 657 C CA . ASN A 1 87 ? 1.025 -6.507 9.121 1.00 95.69 87 ASN A CA 1
ATOM 658 C C . ASN A 1 87 ? -0.420 -6.704 8.669 1.00 95.69 87 ASN A C 1
ATOM 660 O O . ASN A 1 87 ? -1.335 -5.962 9.028 1.00 95.69 87 ASN A O 1
ATOM 664 N N . LEU A 1 88 ? -0.626 -7.746 7.869 1.00 97.62 88 LEU A N 1
ATOM 665 C CA . LEU A 1 88 ? -1.902 -7.998 7.204 1.00 97.62 88 LEU A CA 1
ATOM 666 C C . LEU A 1 88 ? -2.918 -8.743 8.077 1.00 97.62 88 LEU A C 1
ATOM 668 O O . LEU A 1 88 ? -4.046 -8.947 7.639 1.00 97.62 88 LEU A O 1
ATOM 672 N N . THR A 1 89 ? -2.565 -9.127 9.308 1.00 97.62 89 THR A N 1
ATOM 673 C CA . THR A 1 89 ? -3.444 -9.908 10.198 1.00 97.62 89 THR A CA 1
ATOM 674 C C . THR A 1 89 ? -4.782 -9.206 10.429 1.00 97.62 89 THR A C 1
ATOM 676 O O . THR A 1 89 ? -5.847 -9.790 10.219 1.00 97.62 89 THR A O 1
ATOM 679 N N . VAL A 1 90 ? -4.729 -7.932 10.825 1.00 96.81 90 VAL A N 1
ATOM 680 C CA . VAL A 1 90 ? -5.921 -7.121 11.095 1.00 96.81 90 VAL A CA 1
ATOM 681 C C . VAL A 1 90 ? -6.600 -6.668 9.791 1.00 96.81 90 VAL A C 1
ATOM 683 O O . VAL A 1 90 ? -7.802 -6.899 9.681 1.00 96.81 90 VAL A O 1
ATOM 686 N N . PRO A 1 91 ? -5.895 -6.144 8.763 1.00 97.50 91 PRO A N 1
ATOM 687 C CA . PRO A 1 91 ? -6.495 -5.845 7.457 1.00 97.50 91 PRO A CA 1
ATOM 688 C C . PRO A 1 91 ? -7.270 -7.013 6.832 1.00 97.50 91 PRO A C 1
ATOM 690 O O . PRO A 1 91 ? -8.424 -6.848 6.445 1.00 97.50 91 PRO A O 1
ATOM 693 N N . ARG A 1 92 ? -6.697 -8.224 6.800 1.00 97.19 92 ARG A N 1
ATOM 694 C CA . ARG A 1 92 ? -7.378 -9.423 6.277 1.00 97.19 92 ARG A CA 1
ATOM 695 C C . ARG A 1 92 ? -8.619 -9.763 7.086 1.00 97.19 92 ARG A C 1
ATOM 697 O O . ARG A 1 92 ? -9.642 -10.151 6.525 1.00 97.19 92 ARG A O 1
ATOM 704 N N . PHE A 1 93 ? -8.539 -9.629 8.407 1.00 95.38 93 PHE A N 1
ATOM 705 C CA . PHE A 1 93 ? -9.695 -9.827 9.268 1.00 95.38 93 PHE A CA 1
ATOM 706 C C . PHE A 1 93 ? -10.795 -8.798 8.983 1.00 95.38 93 PHE A C 1
ATOM 708 O O . PHE A 1 93 ? -11.960 -9.177 8.900 1.00 95.38 93 PHE A O 1
ATOM 715 N N . MET A 1 94 ? -10.441 -7.528 8.780 1.00 94.75 94 MET A N 1
ATOM 716 C CA . MET A 1 94 ? -11.390 -6.472 8.430 1.00 94.75 94 MET A CA 1
ATOM 717 C C . MET A 1 94 ? -12.126 -6.782 7.121 1.00 94.75 94 MET A C 1
ATOM 719 O O . MET A 1 94 ? -13.356 -6.764 7.112 1.00 94.75 94 MET A O 1
ATOM 723 N N . VAL A 1 95 ? -11.401 -7.143 6.054 1.00 94.38 95 VAL A N 1
ATOM 724 C CA . VAL A 1 95 ? -11.988 -7.503 4.744 1.00 94.38 95 VAL A CA 1
ATOM 725 C C . VAL A 1 95 ? -12.945 -8.685 4.872 1.00 94.38 95 VAL A C 1
ATOM 727 O O . VAL A 1 95 ? -14.100 -8.604 4.461 1.00 94.38 95 VAL A O 1
ATOM 730 N N . LYS A 1 96 ? -12.519 -9.756 5.557 1.00 92.94 96 LYS A N 1
ATOM 731 C CA . LYS A 1 96 ? -13.370 -10.929 5.838 1.00 92.94 96 LYS A CA 1
ATOM 732 C C . LYS A 1 96 ? -14.630 -10.594 6.642 1.00 92.94 96 LYS A C 1
ATOM 734 O O . LYS A 1 96 ? -15.580 -11.370 6.632 1.00 92.94 96 LYS A O 1
ATOM 739 N N . ASN A 1 97 ? -14.640 -9.461 7.341 1.00 90.81 97 ASN A N 1
ATOM 740 C CA . ASN A 1 97 ? -15.751 -8.990 8.159 1.00 90.81 97 ASN A CA 1
ATOM 741 C C . ASN A 1 97 ? -16.425 -7.737 7.572 1.00 90.81 97 ASN A C 1
ATOM 743 O O . ASN A 1 97 ? -16.980 -6.933 8.322 1.00 90.81 97 ASN A O 1
ATOM 747 N N . GLY A 1 98 ? -16.416 -7.584 6.244 1.00 89.25 98 GLY A N 1
ATOM 748 C CA . GLY A 1 98 ? -17.250 -6.612 5.530 1.00 89.25 98 GLY A CA 1
ATOM 749 C C . GLY A 1 98 ? -16.684 -5.194 5.449 1.00 89.25 98 GLY A C 1
ATOM 750 O O . GLY A 1 98 ? -17.437 -4.266 5.164 1.00 89.25 98 GLY A O 1
ATOM 751 N N . PHE A 1 99 ? -15.387 -5.007 5.706 1.00 91.50 99 PHE A N 1
ATOM 752 C CA . PHE A 1 99 ? -14.719 -3.745 5.397 1.00 91.50 99 PHE A CA 1
ATOM 753 C C . PHE A 1 99 ? -14.619 -3.553 3.878 1.00 91.50 99 PHE A C 1
ATOM 755 O O . PHE A 1 99 ? -14.105 -4.428 3.182 1.00 91.50 99 PHE A O 1
ATOM 762 N N . ASP A 1 100 ? -15.084 -2.409 3.374 1.00 89.31 100 ASP A N 1
ATOM 763 C CA . ASP A 1 100 ? -14.969 -2.053 1.958 1.00 89.31 100 ASP A CA 1
ATOM 764 C C . ASP A 1 100 ? -13.614 -1.390 1.684 1.00 89.31 100 ASP A C 1
ATOM 766 O O . ASP A 1 100 ? -13.301 -0.324 2.215 1.00 89.31 100 ASP A O 1
ATOM 770 N N . CYS A 1 101 ? -12.802 -2.015 0.838 1.00 89.81 101 CYS A N 1
ATOM 771 C CA . CYS A 1 101 ? -11.493 -1.491 0.457 1.00 89.81 101 CYS A CA 1
ATOM 772 C C . CYS A 1 101 ? -11.558 -0.377 -0.593 1.00 89.81 101 CYS A C 1
ATOM 774 O O . CYS A 1 101 ? -10.552 0.289 -0.816 1.00 89.81 101 CYS A O 1
ATOM 776 N N . ARG A 1 102 ? -12.721 -0.140 -1.212 1.00 86.00 102 ARG A N 1
ATOM 777 C CA . ARG A 1 102 ? -12.905 0.832 -2.307 1.00 86.00 102 ARG A CA 1
ATOM 778 C C . ARG A 1 102 ? -13.451 2.173 -1.816 1.00 86.00 102 ARG A C 1
ATOM 780 O O . ARG A 1 102 ? -14.083 2.928 -2.552 1.00 86.00 102 ARG A O 1
ATOM 787 N N . MET A 1 103 ? -13.251 2.465 -0.534 1.00 84.25 103 MET A N 1
ATOM 788 C CA . MET A 1 103 ? -13.580 3.767 0.031 1.00 84.25 103 MET A CA 1
ATOM 789 C C . MET A 1 103 ? -12.579 4.804 -0.478 1.00 84.25 103 MET A C 1
ATOM 791 O O . MET A 1 103 ? -11.383 4.585 -0.349 1.00 84.25 103 MET A O 1
ATOM 795 N N . GLY A 1 104 ? -13.049 5.970 -0.932 1.00 83.38 104 GLY A N 1
ATOM 796 C CA . GLY A 1 104 ? -12.192 7.006 -1.538 1.00 83.38 104 GLY A CA 1
ATOM 797 C C . GLY A 1 104 ? -10.877 7.352 -0.803 1.00 83.38 104 GLY A C 1
ATOM 798 O O . GLY A 1 104 ? -9.860 7.572 -1.452 1.00 83.38 104 GLY A O 1
ATOM 799 N N . PRO A 1 105 ? -10.807 7.369 0.547 1.00 85.81 105 PRO A N 1
ATOM 800 C CA . PRO A 1 105 ? -9.535 7.552 1.260 1.00 85.81 105 PRO A CA 1
ATOM 801 C C . PRO A 1 105 ? -8.474 6.451 1.051 1.00 85.81 105 PRO A C 1
ATOM 803 O O . PRO A 1 105 ? -7.351 6.610 1.527 1.00 85.81 105 PRO A O 1
ATOM 806 N N . LEU A 1 106 ? -8.832 5.325 0.432 1.00 88.94 106 LEU A N 1
ATOM 807 C CA . LEU A 1 106 ? -7.959 4.190 0.128 1.00 88.94 106 LEU A CA 1
ATOM 808 C C . LEU A 1 106 ? -7.496 4.171 -1.333 1.00 88.94 106 LEU A C 1
ATOM 810 O O . LEU A 1 106 ? -6.609 3.382 -1.645 1.00 88.94 106 LEU A O 1
ATOM 814 N N . ASP A 1 107 ? -7.992 5.068 -2.190 1.00 86.69 107 ASP A N 1
ATOM 815 C CA . ASP A 1 107 ? -7.629 5.130 -3.617 1.00 86.69 107 ASP A CA 1
ATOM 816 C C . ASP A 1 107 ? -6.114 5.303 -3.842 1.00 86.69 107 ASP A C 1
ATOM 818 O O . ASP A 1 107 ? -5.589 4.982 -4.902 1.00 86.69 107 ASP A O 1
ATOM 822 N N . THR A 1 108 ? -5.384 5.805 -2.839 1.00 90.00 108 THR A N 1
ATOM 823 C CA . THR A 1 108 ? -3.933 6.039 -2.902 1.00 90.00 108 THR A CA 1
ATOM 824 C C . THR A 1 108 ? -3.099 4.976 -2.197 1.00 90.00 108 THR A C 1
ATOM 826 O O . THR A 1 108 ? -1.875 5.077 -2.201 1.00 90.00 108 THR A O 1
ATOM 829 N N . ILE A 1 109 ? -3.705 3.959 -1.576 1.00 94.81 109 ILE A N 1
ATOM 830 C CA . ILE A 1 109 ? -2.977 3.091 -0.638 1.00 94.81 109 ILE A CA 1
ATOM 831 C C . ILE A 1 109 ? -1.859 2.281 -1.308 1.00 94.81 109 ILE A C 1
ATOM 833 O O . ILE A 1 109 ? -0.813 2.065 -0.700 1.00 94.81 109 ILE A O 1
ATOM 837 N N . MET A 1 110 ? -2.039 1.881 -2.571 1.00 95.75 110 MET A N 1
ATOM 838 C CA . MET A 1 110 ? -0.987 1.216 -3.348 1.00 95.75 110 MET A CA 1
ATOM 839 C C . MET A 1 110 ? 0.199 2.152 -3.619 1.00 95.75 110 MET A C 1
ATOM 841 O O . MET A 1 110 ? 1.347 1.732 -3.488 1.00 95.75 110 MET A O 1
ATOM 845 N N . PHE A 1 111 ? -0.059 3.431 -3.915 1.00 95.31 111 PHE A N 1
ATOM 846 C CA . PHE A 1 111 ? 0.986 4.448 -4.082 1.00 95.31 111 PHE A CA 1
ATOM 847 C C . PHE A 1 111 ? 1.728 4.693 -2.768 1.00 95.31 111 PHE A C 1
ATOM 849 O O . PHE A 1 111 ? 2.959 4.677 -2.733 1.00 95.31 111 PHE A O 1
ATOM 856 N N . ASP A 1 112 ? 0.983 4.856 -1.673 1.00 95.06 112 ASP A N 1
ATOM 857 C CA . ASP A 1 112 ? 1.549 5.058 -0.340 1.00 95.06 112 ASP A CA 1
ATOM 858 C C . ASP A 1 112 ? 2.444 3.875 0.073 1.00 95.06 112 ASP A C 1
ATOM 860 O O . ASP A 1 112 ? 3.497 4.079 0.681 1.00 95.06 112 ASP A O 1
ATOM 864 N N . LEU A 1 113 ? 2.067 2.648 -0.307 1.00 96.94 113 LEU A N 1
ATOM 865 C CA . LEU A 1 113 ? 2.849 1.435 -0.068 1.00 96.94 113 LEU A CA 1
ATOM 866 C C . LEU A 1 113 ? 4.171 1.428 -0.851 1.00 96.94 113 LEU A C 1
ATOM 868 O O . LEU A 1 113 ? 5.214 1.119 -0.271 1.00 96.94 113 LEU A O 1
ATOM 872 N N . VAL A 1 114 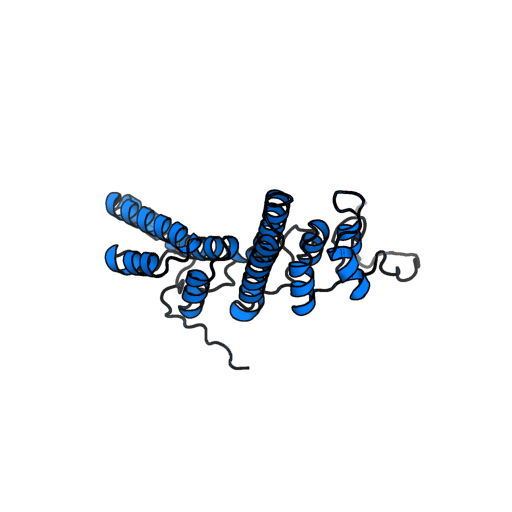? 4.154 1.792 -2.139 1.00 96.25 114 VAL A N 1
ATOM 873 C CA . VAL A 1 114 ? 5.378 1.882 -2.961 1.00 96.25 114 VAL A CA 1
ATOM 874 C C . VAL A 1 114 ? 6.317 2.960 -2.415 1.00 96.25 114 VAL A C 1
ATOM 876 O O . VAL A 1 114 ? 7.500 2.695 -2.206 1.00 96.25 114 VAL A O 1
ATOM 879 N N . VAL A 1 115 ? 5.786 4.137 -2.073 1.00 94.62 115 VAL A N 1
ATOM 880 C CA . VAL A 1 115 ? 6.566 5.233 -1.473 1.00 94.62 115 VAL A CA 1
ATOM 881 C C . VAL A 1 115 ? 7.149 4.833 -0.112 1.00 94.62 115 VAL A C 1
ATOM 883 O O . VAL A 1 115 ? 8.284 5.191 0.215 1.00 94.62 115 VAL A O 1
ATOM 886 N N . ALA A 1 116 ? 6.395 4.097 0.709 1.00 95.50 116 ALA A N 1
ATOM 887 C CA . ALA A 1 116 ? 6.896 3.575 1.978 1.00 95.50 116 ALA A CA 1
ATOM 888 C C . ALA A 1 116 ? 8.046 2.575 1.764 1.00 95.50 116 ALA A C 1
ATOM 890 O O . ALA A 1 116 ? 9.051 2.652 2.473 1.00 95.50 116 ALA A O 1
ATOM 891 N N . ASN A 1 117 ? 7.943 1.706 0.754 1.00 95.50 117 ASN A N 1
ATOM 892 C CA . ASN A 1 117 ? 9.001 0.764 0.389 1.00 95.50 117 ASN A CA 1
ATOM 893 C C . ASN A 1 117 ? 10.286 1.480 -0.063 1.00 95.50 117 ASN A C 1
ATOM 895 O O . ASN A 1 117 ? 11.376 1.127 0.390 1.00 95.50 117 ASN A O 1
ATOM 899 N N . GLY A 1 118 ? 10.169 2.528 -0.885 1.00 93.56 118 GLY A N 1
ATOM 900 C CA . GLY A 1 118 ? 11.303 3.360 -1.308 1.00 93.56 118 GLY A CA 1
ATOM 901 C C . GLY A 1 118 ? 12.032 4.005 -0.127 1.00 93.56 118 GLY A C 1
ATOM 902 O O . GLY A 1 118 ? 13.251 3.871 0.028 1.00 93.56 118 GLY A O 1
ATOM 903 N N . LYS A 1 119 ? 11.275 4.626 0.788 1.00 92.50 119 LYS A N 1
ATOM 904 C CA . LYS A 1 119 ? 11.823 5.239 2.012 1.00 92.50 119 LYS A CA 1
ATOM 905 C C . LYS A 1 119 ? 12.510 4.221 2.922 1.00 92.50 119 LYS A C 1
ATOM 907 O O . LYS A 1 119 ? 13.592 4.508 3.436 1.00 92.50 119 LYS A O 1
ATOM 912 N N . ASP A 1 120 ? 11.910 3.050 3.122 1.00 88.75 120 ASP A N 1
ATOM 913 C CA . ASP A 1 120 ? 12.509 1.993 3.941 1.00 88.75 120 ASP A CA 1
ATOM 914 C C . ASP A 1 120 ? 13.774 1.417 3.279 1.00 88.75 120 ASP A C 1
ATOM 916 O O . ASP A 1 120 ? 14.813 1.243 3.922 1.00 88.75 120 ASP A O 1
ATOM 920 N N . SER A 1 121 ? 13.735 1.210 1.960 1.00 85.62 121 SER A N 1
ATOM 921 C CA . SER A 1 121 ? 14.885 0.793 1.150 1.00 85.62 121 SER A CA 1
ATOM 922 C C . SER A 1 121 ? 16.077 1.725 1.309 1.00 85.62 121 SER A C 1
ATOM 924 O O . SER A 1 121 ? 17.165 1.244 1.635 1.00 85.62 121 SER A O 1
ATOM 926 N N . ALA A 1 122 ? 15.857 3.036 1.209 1.00 85.06 122 ALA A N 1
ATOM 927 C CA . ALA A 1 122 ? 16.890 4.034 1.456 1.00 85.06 122 ALA A CA 1
ATOM 928 C C . ALA A 1 122 ? 17.376 4.040 2.921 1.00 85.06 122 ALA A C 1
ATOM 930 O O . ALA A 1 122 ? 18.571 4.170 3.187 1.00 85.06 122 ALA A O 1
ATOM 931 N N . ALA A 1 123 ? 16.478 3.874 3.898 1.00 79.94 123 ALA A N 1
ATOM 932 C CA . ALA A 1 123 ? 16.835 3.910 5.317 1.00 79.94 123 ALA A CA 1
ATOM 933 C C . ALA A 1 123 ? 17.678 2.704 5.769 1.00 79.94 123 ALA A C 1
ATOM 935 O O . ALA A 1 123 ? 18.558 2.865 6.627 1.00 79.94 123 ALA A O 1
ATOM 936 N N . GLY A 1 124 ? 17.403 1.517 5.217 1.00 74.31 124 GLY A N 1
ATOM 937 C CA . GLY A 1 124 ? 18.069 0.253 5.544 1.00 74.31 124 GLY A CA 1
ATOM 938 C C . GLY A 1 124 ? 19.355 -0.018 4.757 1.00 74.31 124 GLY A C 1
ATOM 939 O O . GLY A 1 124 ? 20.088 -0.961 5.080 1.00 74.31 124 GLY A O 1
ATOM 940 N N . GLU A 1 125 ? 19.660 0.775 3.730 1.00 75.62 125 GLU A N 1
ATOM 941 C CA . GLU A 1 125 ? 20.828 0.545 2.889 1.00 75.62 125 GLU A CA 1
ATOM 942 C C . GLU A 1 125 ? 22.138 0.577 3.698 1.00 75.62 125 GLU A C 1
ATOM 944 O O . GLU A 1 125 ? 22.388 1.472 4.502 1.00 75.62 125 GLU A O 1
ATOM 949 N N . GLY A 1 126 ? 22.957 -0.470 3.545 1.00 75.62 126 GLY A N 1
ATOM 950 C CA . GLY A 1 126 ? 24.209 -0.646 4.288 1.00 75.62 126 GLY A CA 1
ATOM 951 C C . GLY A 1 126 ? 24.058 -0.995 5.777 1.00 75.62 126 GLY A C 1
ATOM 952 O O . GLY A 1 126 ? 25.067 -1.284 6.413 1.00 75.62 126 GLY A O 1
ATOM 953 N N . LYS A 1 127 ? 22.835 -1.006 6.331 1.00 86.31 127 LYS A N 1
ATOM 954 C CA . LYS A 1 127 ? 22.571 -1.265 7.762 1.00 86.31 127 LYS A CA 1
ATOM 955 C C . LYS A 1 127 ? 22.032 -2.662 8.049 1.00 86.31 127 LYS A C 1
ATOM 957 O O . LYS A 1 127 ? 22.279 -3.191 9.126 1.00 86.31 127 LYS A O 1
ATOM 962 N N . ILE A 1 128 ? 21.297 -3.240 7.101 1.00 88.50 128 ILE A N 1
ATOM 963 C CA . ILE A 1 128 ? 20.677 -4.563 7.242 1.00 88.50 128 ILE A CA 1
ATOM 964 C C . ILE A 1 128 ? 21.328 -5.584 6.307 1.00 88.50 128 ILE A C 1
ATOM 966 O O . ILE A 1 128 ? 21.824 -5.250 5.224 1.00 88.50 128 ILE A O 1
ATOM 970 N N . SER A 1 129 ? 21.299 -6.852 6.706 1.00 90.25 129 SER A N 1
ATOM 971 C CA . SER A 1 129 ? 21.791 -7.964 5.899 1.00 90.25 129 SER A CA 1
ATOM 972 C C . SER A 1 129 ? 20.964 -8.159 4.622 1.00 90.25 129 SER A C 1
ATOM 974 O O . SER A 1 129 ? 19.798 -7.769 4.518 1.00 90.25 129 SER A O 1
ATOM 976 N N . LYS A 1 130 ? 21.545 -8.856 3.637 1.00 87.25 130 LYS A N 1
ATOM 977 C CA . LYS A 1 130 ? 20.834 -9.248 2.406 1.00 87.25 130 LYS A CA 1
ATOM 978 C C . LYS A 1 130 ? 19.559 -10.051 2.702 1.00 87.25 130 LYS A C 1
ATOM 980 O O . LYS A 1 130 ? 18.572 -9.904 1.988 1.00 87.25 130 LYS A O 1
ATOM 985 N N . LYS A 1 131 ? 19.585 -10.896 3.741 1.00 90.75 131 LYS A N 1
ATOM 986 C CA . LYS A 1 131 ? 18.436 -11.711 4.157 1.00 90.75 131 LYS A CA 1
ATOM 987 C C . LYS A 1 131 ? 17.318 -10.838 4.724 1.00 90.75 131 LYS A C 1
ATOM 989 O O . LYS A 1 131 ? 16.177 -11.010 4.318 1.00 90.75 131 LYS A O 1
ATOM 994 N N . GLU A 1 132 ? 17.639 -9.907 5.619 1.00 90.31 132 GLU A N 1
ATOM 995 C CA . GLU A 1 132 ? 16.654 -8.986 6.206 1.00 90.31 132 GLU A CA 1
ATOM 996 C C . GLU A 1 132 ? 16.007 -8.108 5.137 1.00 90.31 132 GLU A C 1
ATOM 998 O O . GLU A 1 132 ? 14.785 -7.998 5.101 1.00 90.31 132 GLU A O 1
ATOM 1003 N N . ARG A 1 133 ? 16.806 -7.588 4.197 1.00 89.12 133 ARG A N 1
ATOM 1004 C CA . ARG A 1 133 ? 16.292 -6.824 3.054 1.00 89.12 133 ARG A CA 1
ATOM 1005 C C . ARG A 1 133 ? 15.304 -7.636 2.220 1.00 89.12 133 ARG A C 1
ATOM 1007 O O . ARG A 1 133 ? 14.211 -7.167 1.947 1.00 89.12 133 ARG A O 1
ATOM 1014 N N . LEU A 1 134 ? 15.658 -8.877 1.876 1.00 88.69 134 LEU A N 1
ATOM 1015 C CA . LEU A 1 134 ? 14.776 -9.750 1.100 1.00 88.69 134 LEU A CA 1
ATOM 1016 C C . LEU A 1 134 ? 13.464 -10.057 1.837 1.00 88.69 134 LEU A C 1
ATOM 1018 O O . LEU A 1 134 ? 12.411 -10.089 1.210 1.00 88.69 134 LEU A O 1
ATOM 1022 N N . MET A 1 135 ? 13.517 -10.304 3.149 1.00 91.12 135 MET A N 1
ATOM 1023 C CA . MET A 1 135 ? 12.313 -10.559 3.951 1.00 91.12 135 MET A CA 1
ATOM 1024 C C . MET A 1 135 ? 11.403 -9.332 4.006 1.00 91.12 135 MET A C 1
ATOM 1026 O O . MET A 1 135 ? 10.192 -9.469 3.867 1.00 91.12 135 MET A O 1
ATOM 1030 N N . ARG A 1 136 ? 11.987 -8.142 4.154 1.00 91.12 136 ARG A N 1
ATOM 1031 C CA . ARG A 1 136 ? 11.252 -6.880 4.110 1.00 91.12 136 ARG A CA 1
ATOM 1032 C C . ARG A 1 136 ? 10.620 -6.634 2.737 1.00 91.12 136 ARG A C 1
ATOM 1034 O O . ARG A 1 136 ? 9.428 -6.363 2.667 1.00 91.12 136 ARG A O 1
ATOM 1041 N N . ASP A 1 137 ? 11.383 -6.759 1.652 1.00 91.94 137 ASP A N 1
ATOM 1042 C CA . ASP A 1 137 ? 10.868 -6.524 0.294 1.00 91.94 137 ASP A CA 1
ATOM 1043 C C . ASP A 1 137 ? 9.709 -7.480 -0.027 1.00 91.94 137 ASP A C 1
ATOM 1045 O O . ASP A 1 137 ? 8.717 -7.082 -0.633 1.00 91.94 137 ASP A O 1
ATOM 1049 N N . ARG A 1 138 ? 9.796 -8.733 0.447 1.00 94.25 138 ARG A N 1
ATOM 1050 C CA . ARG A 1 138 ? 8.697 -9.705 0.363 1.00 94.25 138 ARG A CA 1
ATOM 1051 C C . ARG A 1 138 ? 7.450 -9.255 1.114 1.00 94.25 138 ARG A C 1
ATOM 1053 O O . ARG A 1 138 ? 6.362 -9.475 0.603 1.00 94.25 138 ARG A O 1
ATOM 1060 N N . ALA A 1 139 ? 7.591 -8.636 2.281 1.00 96.12 139 ALA A N 1
ATOM 1061 C CA . ALA A 1 139 ? 6.452 -8.161 3.061 1.00 96.12 139 ALA A CA 1
ATOM 1062 C C . ALA A 1 139 ? 5.723 -6.995 2.358 1.00 96.12 139 ALA A C 1
ATOM 1064 O O . ALA A 1 139 ? 4.494 -6.964 2.332 1.00 96.12 139 ALA A O 1
ATOM 1065 N N . PHE A 1 140 ? 6.460 -6.096 1.693 1.00 97.69 140 PHE A N 1
ATOM 1066 C CA . PHE A 1 140 ? 5.861 -5.077 0.821 1.00 97.69 140 PHE A CA 1
ATOM 1067 C C . PHE A 1 140 ? 5.144 -5.688 -0.390 1.00 97.69 140 PHE A C 1
ATOM 1069 O O . PHE A 1 140 ? 4.033 -5.274 -0.714 1.00 97.69 140 PHE A O 1
ATOM 1076 N N . VAL A 1 141 ? 5.753 -6.679 -1.048 1.00 97.88 141 VAL A N 1
ATOM 1077 C CA . VAL A 1 141 ? 5.117 -7.396 -2.167 1.00 97.88 141 VAL A CA 1
ATOM 1078 C C . VAL A 1 141 ? 3.857 -8.131 -1.707 1.00 97.88 141 VAL A C 1
ATOM 1080 O O . VAL A 1 141 ? 2.833 -8.054 -2.374 1.00 97.88 141 VAL A O 1
ATOM 1083 N N . GLU A 1 142 ? 3.885 -8.787 -0.548 1.00 98.06 142 GLU A N 1
ATOM 1084 C CA . GLU A 1 142 ? 2.712 -9.461 0.015 1.00 98.06 142 GLU A CA 1
ATOM 1085 C C . GLU A 1 142 ? 1.569 -8.474 0.284 1.00 98.06 142 GLU A C 1
ATOM 1087 O O . GLU A 1 142 ? 0.416 -8.766 -0.032 1.00 98.06 142 GLU A O 1
ATOM 1092 N N . ALA A 1 143 ? 1.880 -7.286 0.811 1.00 98.19 143 ALA A N 1
ATOM 1093 C CA . ALA A 1 143 ? 0.898 -6.223 0.992 1.00 98.19 143 ALA A CA 1
ATOM 1094 C C . ALA A 1 143 ? 0.326 -5.725 -0.348 1.00 98.19 143 ALA A C 1
ATOM 1096 O O . ALA A 1 143 ? -0.883 -5.532 -0.447 1.00 98.19 143 ALA A O 1
ATOM 1097 N N . MET A 1 144 ? 1.155 -5.576 -1.388 1.00 98.06 144 MET A N 1
ATOM 1098 C CA . MET A 1 144 ? 0.694 -5.191 -2.728 1.00 98.06 144 MET A CA 1
ATOM 1099 C C . MET A 1 144 ? -0.245 -6.246 -3.323 1.00 98.06 144 MET A C 1
ATOM 1101 O O . MET A 1 144 ? -1.330 -5.915 -3.793 1.00 98.06 144 MET A O 1
ATOM 1105 N N . VAL A 1 145 ? 0.128 -7.526 -3.239 1.00 98.06 145 VAL A N 1
ATOM 1106 C CA . VAL A 1 145 ? -0.704 -8.641 -3.711 1.00 98.06 145 VAL A CA 1
ATOM 1107 C C . VAL A 1 145 ? -2.017 -8.715 -2.933 1.00 98.06 145 VAL A C 1
ATOM 1109 O O . VAL A 1 145 ? -3.067 -8.905 -3.537 1.00 98.06 145 VAL A O 1
ATOM 1112 N N . PHE A 1 146 ? -1.993 -8.518 -1.613 1.00 98.06 146 PHE A N 1
ATOM 1113 C CA . PHE A 1 146 ? -3.212 -8.449 -0.804 1.00 98.06 146 PHE A CA 1
ATOM 1114 C C . PHE A 1 146 ? -4.160 -7.341 -1.289 1.00 98.06 146 PHE A C 1
ATOM 1116 O O . PHE A 1 146 ? -5.354 -7.585 -1.450 1.00 98.06 146 PHE A O 1
ATOM 1123 N N . LEU A 1 147 ? -3.639 -6.144 -1.563 1.00 97.56 147 LEU A N 1
ATOM 1124 C CA . LEU A 1 147 ? -4.443 -5.037 -2.082 1.00 97.56 147 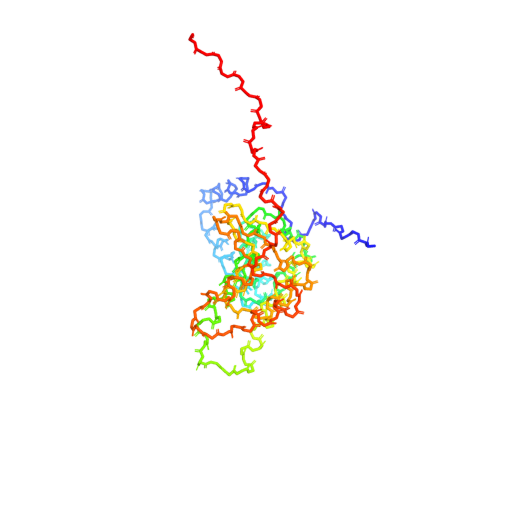LEU A CA 1
ATOM 1125 C C . LEU A 1 147 ? -4.987 -5.324 -3.491 1.00 97.56 147 LEU A C 1
ATOM 1127 O O . LEU A 1 147 ? -6.162 -5.089 -3.751 1.00 97.56 147 LEU A O 1
ATOM 1131 N N . ALA A 1 148 ? -4.160 -5.843 -4.397 1.00 96.38 148 ALA A N 1
ATOM 1132 C CA . ALA A 1 148 ? -4.571 -6.064 -5.782 1.00 96.38 148 ALA A CA 1
ATOM 1133 C C . ALA A 1 148 ? -5.536 -7.247 -5.932 1.00 96.38 148 ALA A C 1
ATOM 1135 O O . ALA A 1 148 ? -6.524 -7.168 -6.654 1.00 96.38 148 ALA A O 1
ATOM 1136 N N . VAL A 1 149 ? -5.257 -8.354 -5.241 1.00 95.38 149 VAL A N 1
ATOM 1137 C CA . VAL A 1 149 ? -5.956 -9.626 -5.453 1.00 95.38 149 VAL A CA 1
ATOM 1138 C C . VAL A 1 149 ? -7.097 -9.812 -4.464 1.00 95.38 149 VAL A C 1
ATOM 1140 O O . VAL A 1 149 ? -8.203 -10.145 -4.866 1.00 95.38 149 VAL A O 1
ATOM 1143 N N . GLU A 1 150 ? -6.852 -9.616 -3.168 1.00 93.69 150 GLU A N 1
ATOM 1144 C CA . GLU A 1 150 ? -7.878 -9.883 -2.148 1.00 93.69 150 GLU A CA 1
ATOM 1145 C C . GLU A 1 150 ? -8.803 -8.695 -1.913 1.00 93.69 150 GLU A C 1
ATOM 1147 O O . GLU A 1 150 ? -9.943 -8.884 -1.496 1.00 93.69 150 GLU A O 1
ATOM 1152 N N . CYS A 1 151 ? -8.317 -7.479 -2.162 1.00 94.31 151 CYS A N 1
ATOM 1153 C CA . CYS A 1 151 ? -9.122 -6.264 -2.075 1.00 94.31 151 CYS A CA 1
ATOM 1154 C C . CYS A 1 151 ? -9.619 -5.782 -3.447 1.00 94.31 151 CYS A C 1
ATOM 1156 O O . CYS A 1 151 ? -10.335 -4.782 -3.494 1.00 94.31 151 CYS A O 1
ATOM 1158 N N . GLU A 1 152 ? -9.245 -6.475 -4.532 1.00 93.19 152 GLU A N 1
ATOM 1159 C CA . GLU A 1 152 ? -9.634 -6.172 -5.920 1.00 93.19 152 GLU A CA 1
ATOM 1160 C C . GLU A 1 152 ? -9.354 -4.716 -6.330 1.00 93.19 152 GLU A C 1
ATOM 1162 O O . GLU A 1 152 ? -10.117 -4.099 -7.078 1.00 93.19 152 GLU A O 1
ATOM 1167 N N . LEU A 1 153 ? -8.274 -4.133 -5.803 1.00 93.25 153 LEU A N 1
ATOM 1168 C CA . LEU A 1 153 ? -7.863 -2.783 -6.169 1.00 93.25 153 LEU A CA 1
ATOM 1169 C C . LEU A 1 153 ? -7.061 -2.809 -7.472 1.00 93.25 153 LEU A C 1
ATOM 1171 O O . LEU A 1 153 ? -6.231 -3.688 -7.700 1.00 93.25 153 LEU A O 1
ATOM 1175 N N . ASP A 1 154 ? -7.297 -1.813 -8.317 1.00 91.00 154 ASP A N 1
ATOM 1176 C CA . ASP A 1 154 ? -6.647 -1.707 -9.618 1.00 91.00 154 ASP A CA 1
ATOM 1177 C C . ASP A 1 154 ? -5.191 -1.238 -9.479 1.00 91.00 154 ASP A C 1
ATOM 1179 O O . ASP A 1 154 ? -4.926 -0.093 -9.115 1.00 91.00 154 ASP A O 1
ATOM 1183 N N . ALA A 1 155 ? -4.236 -2.108 -9.812 1.00 89.62 155 ALA A N 1
ATOM 1184 C CA . ALA A 1 155 ? -2.814 -1.763 -9.853 1.00 89.62 155 ALA A CA 1
ATOM 1185 C C . ALA A 1 155 ? -2.446 -0.821 -11.022 1.00 89.62 155 ALA A C 1
ATOM 1187 O O . ALA A 1 155 ? -1.346 -0.270 -11.034 1.00 89.62 155 ALA A O 1
ATOM 1188 N N . MET A 1 156 ? -3.351 -0.600 -11.982 1.00 87.31 156 MET A N 1
ATOM 1189 C CA . MET A 1 156 ? -3.195 0.384 -13.066 1.00 87.31 156 MET A CA 1
ATOM 1190 C C . MET A 1 156 ? -3.763 1.751 -12.703 1.00 87.31 156 MET A C 1
ATOM 1192 O O . MET A 1 156 ? -3.781 2.657 -13.541 1.00 87.31 156 MET A O 1
ATOM 1196 N N . CYS A 1 157 ? -4.236 1.919 -11.465 1.00 81.06 157 CYS A N 1
ATOM 1197 C CA . CYS A 1 157 ? -4.802 3.180 -11.037 1.00 81.06 157 CYS A CA 1
ATOM 1198 C C . CYS A 1 157 ? -3.778 4.318 -11.150 1.00 81.06 157 CYS A C 1
ATOM 1200 O O . CYS A 1 157 ? -2.588 4.171 -10.866 1.00 81.06 157 CYS A O 1
ATOM 1202 N N . MET A 1 158 ? -4.275 5.490 -11.534 1.00 81.75 158 MET A N 1
ATOM 1203 C CA . MET A 1 158 ? -3.516 6.734 -11.517 1.00 81.75 158 MET A CA 1
ATOM 1204 C C . MET A 1 158 ? -4.032 7.601 -10.379 1.00 81.75 158 MET A C 1
ATOM 1206 O O . MET A 1 158 ? -5.230 7.894 -10.295 1.00 81.75 158 MET A O 1
ATOM 1210 N N . ARG A 1 159 ? -3.134 8.040 -9.491 1.00 79.81 159 ARG A N 1
ATOM 1211 C CA . ARG A 1 159 ? -3.510 8.982 -8.437 1.00 79.81 159 ARG A CA 1
ATOM 1212 C C . ARG A 1 159 ? -3.885 10.319 -9.076 1.00 79.81 159 ARG A C 1
ATOM 1214 O O . ARG A 1 159 ? -3.187 10.834 -9.944 1.00 79.81 159 ARG A O 1
ATOM 1221 N N . LYS A 1 160 ? -4.990 10.919 -8.628 1.00 77.94 160 LYS A N 1
ATOM 1222 C CA . LYS A 1 160 ? -5.442 12.215 -9.148 1.00 77.94 160 LYS A CA 1
ATOM 1223 C C . LYS A 1 160 ? -4.356 13.283 -8.970 1.00 77.94 160 LYS A C 1
ATOM 1225 O O . LYS A 1 160 ? -4.010 13.625 -7.842 1.00 77.94 160 LYS A O 1
ATOM 1230 N N . GLY A 1 161 ? -3.903 13.848 -10.088 1.00 77.69 161 GLY A N 1
ATOM 1231 C CA . GLY A 1 161 ? -2.862 14.877 -10.118 1.00 77.69 161 GLY A CA 1
ATOM 1232 C C . GLY A 1 161 ? -1.433 14.335 -10.151 1.00 77.69 161 GLY A C 1
ATOM 1233 O O . GLY A 1 161 ? -0.511 15.143 -10.219 1.00 77.69 161 GLY A O 1
ATOM 1234 N N . ASP A 1 162 ? -1.244 13.012 -10.134 1.00 80.56 162 ASP A N 1
ATOM 1235 C CA . ASP A 1 162 ? 0.064 12.415 -10.383 1.00 80.56 162 ASP A CA 1
ATOM 1236 C C . ASP A 1 162 ? 0.302 12.223 -11.868 1.00 80.56 162 ASP A C 1
ATOM 1238 O O . ASP A 1 162 ? -0.589 11.847 -12.627 1.00 80.56 162 ASP A O 1
ATOM 1242 N N . ILE A 1 163 ? 1.553 12.459 -12.238 1.00 86.88 163 ILE A N 1
ATOM 1243 C CA . ILE A 1 163 ? 2.083 12.211 -13.575 1.00 86.88 163 ILE A CA 1
ATOM 1244 C C . ILE A 1 163 ? 2.732 10.826 -13.676 1.00 86.88 163 ILE A C 1
ATOM 1246 O O . ILE A 1 163 ? 2.917 10.327 -14.775 1.00 86.88 163 ILE A O 1
ATOM 1250 N N . PHE A 1 164 ? 3.034 10.184 -12.542 1.00 89.81 164 PHE A N 1
ATOM 1251 C CA . PHE A 1 164 ? 3.739 8.905 -12.473 1.00 89.81 164 PHE A CA 1
ATOM 1252 C C . PHE A 1 164 ? 2.813 7.769 -12.035 1.00 89.81 164 PHE A C 1
ATOM 1254 O O . PHE A 1 164 ? 2.056 7.910 -11.076 1.00 89.81 164 PHE A O 1
ATOM 1261 N N . SER A 1 165 ? 2.923 6.620 -12.704 1.00 93.06 165 SER A N 1
ATOM 1262 C CA . SER A 1 165 ? 2.266 5.370 -12.289 1.00 93.06 165 SER A CA 1
ATOM 1263 C C . SER A 1 165 ? 3.029 4.660 -11.157 1.00 93.06 165 SER A C 1
ATOM 1265 O O . SER A 1 165 ? 4.175 5.003 -10.849 1.00 93.06 165 SER A O 1
ATOM 1267 N N . LEU A 1 166 ? 2.432 3.613 -10.567 1.00 94.81 166 LEU A N 1
ATOM 1268 C CA . LEU A 1 166 ? 3.116 2.751 -9.588 1.00 94.81 166 LEU A CA 1
ATOM 1269 C C . LEU A 1 166 ? 4.443 2.195 -10.126 1.00 94.81 166 LEU A C 1
ATOM 1271 O O . LEU A 1 166 ? 5.415 2.097 -9.374 1.00 94.81 166 LEU A O 1
ATOM 1275 N N . MET A 1 167 ? 4.491 1.867 -11.423 1.00 94.94 167 MET A N 1
ATOM 1276 C CA . MET A 1 167 ? 5.686 1.329 -12.073 1.00 94.94 167 MET A CA 1
ATOM 1277 C C . MET A 1 167 ? 6.826 2.352 -12.089 1.00 94.94 167 MET A C 1
ATOM 1279 O O . MET A 1 167 ? 7.948 2.004 -11.732 1.00 94.94 167 MET A O 1
ATOM 1283 N N . HIS A 1 168 ? 6.540 3.618 -12.411 1.00 93.25 168 HIS A N 1
ATOM 1284 C CA . HIS A 1 168 ? 7.535 4.697 -12.398 1.00 93.25 168 HIS A CA 1
ATOM 1285 C C . HIS A 1 168 ? 8.150 4.889 -11.013 1.00 93.25 168 HIS A C 1
ATOM 1287 O O . HIS A 1 168 ? 9.369 4.972 -10.878 1.00 93.25 168 HIS A O 1
ATOM 1293 N N . LEU A 1 169 ? 7.307 4.923 -9.975 1.00 93.81 169 LEU A N 1
ATOM 1294 C CA . LEU A 1 169 ? 7.765 5.088 -8.596 1.00 93.81 169 LEU A CA 1
ATOM 1295 C C . LEU A 1 169 ? 8.636 3.908 -8.152 1.00 93.81 169 LEU A C 1
ATOM 1297 O O . LEU A 1 169 ? 9.719 4.107 -7.607 1.00 93.81 169 LEU A O 1
ATOM 1301 N N . ALA A 1 170 ? 8.191 2.677 -8.421 1.00 95.31 170 ALA A N 1
ATOM 1302 C CA . ALA A 1 170 ? 8.944 1.481 -8.058 1.00 95.31 170 ALA A CA 1
ATOM 1303 C C . ALA A 1 170 ? 10.286 1.385 -8.801 1.00 95.31 170 ALA A C 1
ATOM 1305 O O . ALA A 1 170 ? 11.281 0.947 -8.221 1.00 95.31 170 ALA A O 1
ATOM 1306 N N . ALA A 1 171 ? 10.315 1.798 -10.067 1.00 94.44 171 ALA A N 1
ATOM 1307 C CA . ALA A 1 171 ? 11.511 1.803 -10.892 1.00 94.44 171 ALA A CA 1
ATOM 1308 C C . ALA A 1 171 ? 12.523 2.870 -10.440 1.00 94.44 171 ALA A C 1
ATOM 1310 O O . ALA A 1 171 ? 13.692 2.544 -10.232 1.00 94.44 171 ALA A O 1
ATOM 1311 N N . GLY A 1 172 ? 12.068 4.108 -10.210 1.00 92.25 172 GLY A N 1
ATOM 1312 C CA . GLY A 1 172 ? 12.919 5.224 -9.782 1.00 92.25 172 GLY A CA 1
ATOM 1313 C C . GLY A 1 172 ? 13.542 5.046 -8.392 1.00 92.25 172 GLY A C 1
ATOM 1314 O O . GLY A 1 172 ? 14.667 5.490 -8.159 1.00 92.25 172 GLY A O 1
ATOM 1315 N N . ASP A 1 173 ? 12.858 4.339 -7.487 1.00 92.38 173 ASP A N 1
ATOM 1316 C CA . ASP A 1 173 ? 13.377 3.995 -6.153 1.00 92.38 173 ASP A CA 1
ATOM 1317 C C . ASP A 1 173 ? 14.201 2.682 -6.127 1.00 92.38 173 ASP A C 1
ATOM 1319 O O . ASP A 1 173 ? 14.568 2.197 -5.055 1.00 92.38 173 ASP A O 1
ATOM 1323 N N . ASP A 1 174 ? 14.499 2.094 -7.294 1.00 93.12 174 ASP A N 1
ATOM 1324 C CA . ASP A 1 174 ? 15.159 0.792 -7.481 1.00 93.12 174 ASP A CA 1
ATOM 1325 C C . ASP A 1 174 ? 14.581 -0.331 -6.594 1.00 93.12 174 ASP A C 1
ATOM 1327 O O . ASP A 1 174 ? 15.285 -0.973 -5.805 1.00 93.12 174 ASP A O 1
ATOM 1331 N N . LEU A 1 175 ? 13.276 -0.590 -6.736 1.00 94.75 175 LEU A N 1
ATOM 1332 C CA . LEU A 1 175 ? 12.534 -1.615 -5.997 1.00 94.75 175 LEU A CA 1
ATOM 1333 C C . LEU A 1 175 ? 12.281 -2.872 -6.855 1.00 94.75 175 LEU A C 1
ATOM 1335 O O . LEU A 1 175 ? 11.142 -3.141 -7.246 1.00 94.75 175 LEU A O 1
ATOM 1339 N N . PRO A 1 176 ? 13.287 -3.736 -7.101 1.00 94.31 176 PRO A N 1
ATOM 1340 C CA . PRO A 1 176 ? 13.195 -4.803 -8.098 1.00 94.31 176 PRO A CA 1
ATOM 1341 C C . PRO A 1 176 ? 12.106 -5.841 -7.804 1.00 94.31 176 PRO A C 1
ATOM 1343 O O . PRO A 1 176 ? 11.510 -6.388 -8.726 1.00 94.31 176 PRO A O 1
ATOM 1346 N N . GLN A 1 177 ? 11.848 -6.148 -6.528 1.00 96.12 177 GLN A N 1
ATOM 1347 C CA . GLN A 1 177 ? 10.786 -7.094 -6.161 1.00 96.12 177 GLN A CA 1
ATOM 1348 C C . GLN A 1 177 ? 9.392 -6.495 -6.381 1.00 96.12 177 GLN A C 1
ATOM 1350 O O . GLN A 1 177 ? 8.485 -7.213 -6.788 1.00 96.12 177 GLN A O 1
ATOM 1355 N N . MET A 1 178 ? 9.237 -5.186 -6.160 1.00 97.69 178 MET A N 1
ATOM 1356 C CA . MET A 1 178 ? 7.980 -4.490 -6.423 1.00 97.69 178 MET A CA 1
ATOM 1357 C C . MET A 1 178 ? 7.739 -4.361 -7.929 1.00 97.69 178 MET A C 1
ATOM 1359 O O . MET A 1 178 ? 6.648 -4.671 -8.381 1.00 97.69 178 MET A O 1
ATOM 1363 N N . VAL A 1 179 ? 8.765 -4.013 -8.714 1.00 97.12 179 VAL A N 1
ATOM 1364 C CA . VAL A 1 179 ? 8.687 -3.983 -10.187 1.00 97.12 179 VAL A CA 1
ATOM 1365 C C . VAL A 1 179 ? 8.252 -5.339 -10.745 1.00 97.12 179 VAL A C 1
ATOM 1367 O O . VAL A 1 179 ? 7.322 -5.401 -11.541 1.00 97.12 179 VAL A O 1
ATOM 1370 N N . LEU A 1 180 ? 8.859 -6.442 -10.291 1.00 97.06 180 LEU A N 1
ATOM 1371 C CA . LEU A 1 180 ? 8.436 -7.786 -10.708 1.00 97.06 180 LEU A CA 1
ATOM 1372 C C . LEU A 1 180 ? 6.975 -8.073 -10.352 1.00 97.06 180 LEU A C 1
ATOM 1374 O O . LEU A 1 180 ? 6.245 -8.584 -11.195 1.00 97.06 180 LEU A O 1
ATOM 1378 N N . CYS A 1 181 ? 6.549 -7.718 -9.139 1.00 98.06 181 CYS A N 1
ATOM 1379 C CA . CYS A 1 181 ? 5.164 -7.887 -8.711 1.00 98.06 181 CYS A CA 1
ATOM 1380 C C . CYS A 1 181 ? 4.194 -7.084 -9.588 1.00 98.06 181 CYS A C 1
ATOM 1382 O O . CYS A 1 181 ? 3.197 -7.636 -10.037 1.00 98.06 181 CYS A O 1
ATOM 1384 N N . LEU A 1 182 ? 4.497 -5.818 -9.885 1.00 97.56 182 LEU A N 1
ATOM 1385 C CA . LEU A 1 182 ? 3.665 -4.973 -10.746 1.00 97.56 182 LEU A CA 1
ATOM 1386 C C . LEU A 1 182 ? 3.558 -5.548 -12.167 1.00 97.56 182 LEU A C 1
ATOM 1388 O O . LEU A 1 182 ? 2.465 -5.602 -12.720 1.00 97.56 182 LEU A O 1
ATOM 1392 N N . ILE A 1 183 ? 4.654 -6.064 -12.732 1.00 96.62 183 ILE A N 1
ATOM 1393 C CA . ILE A 1 183 ? 4.637 -6.761 -14.032 1.00 96.62 183 ILE A CA 1
ATOM 1394 C C . ILE A 1 183 ? 3.723 -7.993 -13.984 1.00 96.62 183 ILE A C 1
ATOM 1396 O O . ILE A 1 183 ? 2.941 -8.223 -14.902 1.00 96.62 183 ILE A O 1
ATOM 1400 N N . GLU A 1 184 ? 3.800 -8.790 -12.916 1.00 96.44 184 GLU A N 1
ATOM 1401 C CA . GLU A 1 184 ? 2.944 -9.972 -12.731 1.00 96.44 184 GLU A CA 1
ATOM 1402 C C . GLU A 1 184 ? 1.465 -9.611 -12.529 1.00 96.44 184 GLU A C 1
ATOM 1404 O O . GLU A 1 184 ? 0.592 -10.380 -12.927 1.00 96.44 184 GLU A O 1
ATOM 1409 N N . LEU A 1 185 ? 1.182 -8.429 -11.976 1.00 95.50 185 LEU A N 1
ATOM 1410 C CA . LEU A 1 185 ? -0.162 -7.850 -11.886 1.00 95.50 185 LEU A CA 1
ATOM 1411 C C . LEU A 1 185 ? -0.647 -7.242 -13.216 1.00 95.50 185 LEU A C 1
ATOM 1413 O O . LEU A 1 185 ? -1.778 -6.766 -13.287 1.00 95.50 185 LEU A O 1
ATOM 1417 N N . GLY A 1 186 ? 0.174 -7.279 -14.270 1.00 94.31 186 GLY A N 1
ATOM 1418 C CA . GLY A 1 186 ? -0.170 -6.792 -15.604 1.00 94.31 186 GLY A CA 1
ATOM 1419 C C . GLY A 1 186 ? 0.117 -5.310 -15.831 1.00 94.31 186 GLY A C 1
ATOM 1420 O O . GLY A 1 186 ? -0.433 -4.741 -16.771 1.00 94.31 186 GLY A O 1
ATOM 1421 N N . CYS A 1 187 ? 0.940 -4.674 -14.989 1.00 94.12 187 CYS A N 1
ATOM 1422 C CA . CYS A 1 187 ? 1.320 -3.281 -15.197 1.00 94.12 187 CYS A CA 1
ATOM 1423 C C . CYS A 1 187 ? 2.141 -3.127 -16.468 1.00 94.12 187 CYS A C 1
ATOM 1425 O O . CYS A 1 187 ? 3.078 -3.891 -16.709 1.00 94.12 187 CYS A O 1
ATOM 1427 N N . ASP A 1 188 ? 1.802 -2.098 -17.241 1.00 92.19 188 ASP A N 1
ATOM 1428 C CA . ASP A 1 188 ? 2.530 -1.746 -18.447 1.00 92.19 188 ASP A CA 1
ATOM 1429 C C . ASP A 1 188 ? 3.973 -1.344 -18.097 1.00 92.19 188 ASP A C 1
ATOM 1431 O O . ASP A 1 188 ? 4.219 -0.416 -17.319 1.00 92.19 188 ASP A O 1
ATOM 1435 N N . VAL A 1 189 ? 4.930 -2.086 -18.658 1.00 93.56 189 VAL A N 1
ATOM 1436 C CA . VAL A 1 189 ? 6.373 -1.839 -18.508 1.00 93.56 189 VAL A CA 1
ATOM 1437 C C . VAL A 1 189 ? 6.816 -0.565 -19.222 1.00 93.56 189 VAL A C 1
ATOM 1439 O O . VAL A 1 189 ? 7.853 -0.011 -18.862 1.00 93.56 189 VAL A O 1
ATOM 1442 N N . ASN A 1 190 ? 6.007 -0.108 -20.177 1.00 91.69 190 ASN A N 1
ATOM 1443 C CA . ASN A 1 190 ? 6.213 1.044 -21.043 1.00 91.69 190 ASN A CA 1
ATOM 1444 C C . ASN A 1 190 ? 5.191 2.155 -20.763 1.00 91.69 190 ASN A C 1
ATOM 1446 O O . ASN A 1 190 ? 4.975 3.020 -21.607 1.00 91.69 190 ASN A O 1
ATOM 1450 N N . ALA A 1 191 ? 4.561 2.136 -19.581 1.00 90.62 191 ALA A N 1
ATOM 1451 C CA . ALA A 1 191 ? 3.619 3.173 -19.182 1.00 90.62 191 ALA A CA 1
ATOM 1452 C C . ALA A 1 191 ? 4.258 4.556 -19.356 1.00 90.62 191 ALA A C 1
ATOM 1454 O O . ALA A 1 191 ? 5.350 4.783 -18.856 1.00 90.62 191 ALA A O 1
ATOM 1455 N N . VAL A 1 192 ? 3.571 5.484 -20.011 1.00 88.94 192 VAL A N 1
ATOM 1456 C CA . VAL A 1 192 ? 4.102 6.833 -20.238 1.00 88.94 192 VAL A CA 1
ATOM 1457 C C . VAL A 1 192 ? 3.677 7.746 -19.099 1.00 88.94 192 VAL A C 1
ATOM 1459 O O . VAL A 1 192 ? 2.491 7.803 -18.750 1.00 88.94 192 VAL A O 1
ATOM 1462 N N . ALA A 1 193 ? 4.636 8.436 -18.486 1.00 86.12 193 ALA A N 1
ATOM 1463 C CA . ALA A 1 193 ? 4.342 9.478 -17.517 1.00 86.12 193 ALA A CA 1
ATOM 1464 C C . ALA A 1 193 ? 3.675 10.681 -18.197 1.00 86.12 193 ALA A C 1
ATOM 1466 O O . ALA A 1 193 ? 3.985 11.035 -19.323 1.00 86.12 193 ALA A O 1
ATOM 1467 N N . GLY A 1 194 ? 2.785 11.372 -17.484 1.00 81.81 194 GLY A N 1
ATOM 1468 C CA . GLY A 1 194 ? 2.199 12.635 -17.955 1.00 81.81 194 GLY A CA 1
ATOM 1469 C C . GLY A 1 194 ? 3.139 13.839 -17.817 1.00 81.81 194 GLY A C 1
ATOM 1470 O O . GLY A 1 194 ? 2.663 14.942 -17.537 1.00 81.81 194 GLY A O 1
ATOM 1471 N N . ASP A 1 195 ? 4.453 13.621 -17.871 1.00 81.31 195 ASP A N 1
ATOM 1472 C CA . ASP A 1 195 ? 5.460 14.676 -17.810 1.00 81.31 195 ASP A CA 1
ATOM 1473 C C . ASP A 1 195 ? 5.793 15.211 -19.213 1.00 81.31 195 ASP A C 1
ATOM 1475 O O . ASP A 1 195 ? 5.181 14.833 -20.204 1.00 81.31 195 ASP A O 1
ATOM 1479 N N . ALA A 1 196 ? 6.696 16.189 -19.296 1.00 77.19 196 ALA A N 1
ATOM 1480 C CA . ALA A 1 196 ? 7.041 16.813 -20.576 1.00 77.19 196 ALA A CA 1
ATOM 1481 C C . ALA A 1 196 ? 7.999 15.964 -21.431 1.00 77.19 196 ALA A C 1
ATOM 1483 O O . ALA A 1 196 ? 8.245 16.320 -22.580 1.00 77.19 196 ALA A O 1
ATOM 1484 N N . GLU A 1 197 ? 8.577 14.913 -20.849 1.00 78.88 197 GLU A N 1
ATOM 1485 C CA . GLU A 1 197 ? 9.599 14.064 -21.469 1.00 78.88 197 GLU A CA 1
ATOM 1486 C C . GLU A 1 197 ? 9.049 12.671 -21.811 1.00 78.88 197 GLU A C 1
ATOM 1488 O O . GLU A 1 197 ? 9.812 11.821 -22.256 1.00 78.88 197 GLU A O 1
ATOM 1493 N N . ASP A 1 198 ? 7.742 12.445 -21.611 1.00 82.44 198 ASP A N 1
ATOM 1494 C CA . ASP A 1 198 ? 7.071 11.155 -21.791 1.00 82.44 198 ASP A CA 1
ATOM 1495 C C . ASP A 1 198 ? 7.850 10.010 -21.115 1.00 82.44 198 ASP A C 1
ATOM 1497 O O . ASP A 1 198 ? 8.024 8.920 -21.669 1.00 82.44 198 ASP A O 1
ATOM 1501 N N . SER A 1 199 ? 8.351 10.269 -19.899 1.00 86.31 199 SER A N 1
ATOM 1502 C CA . SER A 1 199 ? 9.272 9.366 -19.208 1.00 86.31 199 SER A CA 1
ATOM 1503 C C . SER A 1 199 ? 8.658 7.981 -19.058 1.00 86.31 199 SER A C 1
ATOM 1505 O O . SER A 1 199 ? 7.534 7.849 -18.575 1.00 86.31 199 SER A O 1
ATOM 1507 N N . THR A 1 200 ? 9.422 6.941 -19.393 1.00 91.81 200 THR A N 1
ATOM 1508 C CA . THR A 1 200 ? 9.045 5.547 -19.128 1.00 91.81 200 THR A CA 1
ATOM 1509 C C . THR A 1 200 ? 9.592 5.085 -17.770 1.00 91.81 200 THR A C 1
ATOM 1511 O O . THR A 1 200 ? 10.508 5.699 -17.201 1.00 91.81 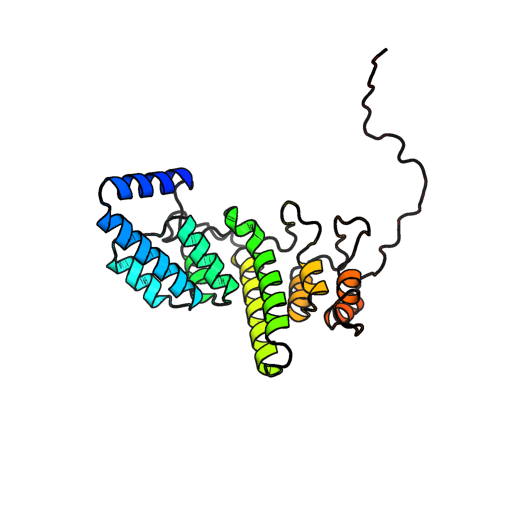200 THR A O 1
ATOM 1514 N N . PRO A 1 201 ? 9.119 3.951 -17.220 1.00 92.75 201 PRO A N 1
ATOM 1515 C CA . PRO A 1 201 ? 9.711 3.378 -16.021 1.00 92.75 201 PRO A CA 1
ATOM 1516 C C . PRO A 1 201 ? 11.195 3.047 -16.188 1.00 92.75 201 PRO A C 1
ATOM 1518 O O . PRO A 1 201 ? 11.939 3.108 -15.210 1.00 92.75 201 PRO A O 1
ATOM 1521 N N . LEU A 1 202 ? 11.640 2.706 -17.404 1.00 91.56 202 LEU A N 1
ATOM 1522 C CA . LEU A 1 202 ? 13.049 2.424 -17.667 1.00 91.56 202 LEU A CA 1
ATOM 1523 C C . LEU A 1 202 ? 13.896 3.698 -17.563 1.00 91.56 202 LEU A C 1
ATOM 1525 O O . LEU A 1 202 ? 14.896 3.684 -16.845 1.00 91.56 202 LEU A O 1
ATOM 1529 N N . VAL A 1 203 ? 13.439 4.808 -18.157 1.00 89.69 203 VAL A N 1
ATOM 1530 C CA . VAL A 1 203 ? 14.079 6.131 -18.015 1.00 89.69 203 VAL A CA 1
ATOM 1531 C C . VAL A 1 203 ? 14.205 6.512 -16.536 1.00 89.69 203 VAL A C 1
ATOM 1533 O O . VAL A 1 203 ? 15.282 6.892 -16.067 1.00 89.69 203 VAL A O 1
ATOM 1536 N N . MET A 1 204 ? 13.139 6.313 -15.754 1.00 89.19 204 MET A N 1
ATOM 1537 C CA . MET A 1 204 ? 13.153 6.583 -14.312 1.00 89.19 204 MET A CA 1
ATOM 1538 C C . MET A 1 204 ? 14.141 5.694 -13.541 1.00 89.19 204 MET A C 1
ATOM 1540 O O . MET A 1 204 ? 14.803 6.173 -12.617 1.00 89.19 204 MET A O 1
ATOM 1544 N N . ALA A 1 205 ? 14.270 4.414 -13.906 1.00 89.94 205 ALA A N 1
ATOM 1545 C CA . ALA A 1 205 ? 15.224 3.498 -13.275 1.00 89.94 205 ALA A CA 1
ATOM 1546 C C . ALA A 1 205 ? 16.689 3.875 -13.553 1.00 89.94 205 ALA A C 1
ATOM 1548 O O . ALA A 1 205 ? 17.569 3.592 -12.736 1.00 89.94 205 ALA A O 1
ATOM 1549 N N . GLU A 1 206 ? 16.960 4.498 -14.698 1.00 85.31 206 GLU A N 1
ATOM 1550 C CA . GLU A 1 206 ? 18.305 4.873 -15.146 1.00 85.31 206 GLU A CA 1
ATOM 1551 C C . GLU A 1 206 ? 18.743 6.243 -14.645 1.00 85.31 206 GLU A C 1
ATOM 1553 O O . GLU A 1 206 ? 19.907 6.421 -14.280 1.00 85.31 206 GLU A O 1
ATOM 1558 N N . GLY A 1 207 ? 17.799 7.179 -14.522 1.00 74.81 207 GLY A N 1
ATOM 1559 C CA . GLY A 1 207 ? 17.999 8.459 -13.837 1.00 74.81 207 GLY A CA 1
ATOM 1560 C C . GLY A 1 207 ? 18.189 8.330 -12.316 1.00 74.81 207 GLY A C 1
ATOM 1561 O O . GLY A 1 207 ? 18.467 9.321 -11.633 1.00 74.81 207 GLY A O 1
ATOM 1562 N N . GLY A 1 208 ? 18.048 7.116 -11.771 1.00 64.19 208 GLY A N 1
ATOM 1563 C CA . GLY A 1 208 ? 18.175 6.793 -10.354 1.00 64.19 208 GLY A CA 1
ATOM 1564 C C . GLY A 1 208 ? 19.534 7.154 -9.731 1.00 64.19 208 GLY A C 1
ATOM 1565 O O . GLY A 1 208 ? 20.591 7.196 -10.364 1.00 64.19 208 GLY A O 1
ATOM 1566 N N . LYS A 1 209 ? 19.517 7.431 -8.422 1.00 55.44 209 LYS A N 1
ATOM 1567 C CA . LYS A 1 209 ? 20.663 7.966 -7.667 1.00 55.44 209 LYS A CA 1
ATOM 1568 C C . LYS A 1 209 ? 21.866 7.011 -7.680 1.00 55.44 209 LYS A C 1
ATOM 1570 O O . LYS A 1 209 ? 21.869 6.010 -6.971 1.00 55.44 209 LYS A O 1
ATOM 1575 N N . GLY A 1 210 ? 22.945 7.388 -8.370 1.00 54.84 210 GLY A N 1
ATOM 1576 C CA . GLY A 1 210 ? 24.283 6.828 -8.119 1.00 54.84 210 GLY A CA 1
ATOM 1577 C C . GLY A 1 210 ? 25.101 6.387 -9.332 1.00 54.84 210 GLY A C 1
ATOM 1578 O O . GLY A 1 210 ? 26.189 5.846 -9.130 1.00 54.84 210 GLY A O 1
ATOM 1579 N N . GLY A 1 211 ? 24.621 6.600 -10.564 1.00 55.22 211 GLY A N 1
ATOM 1580 C CA . GLY A 1 211 ? 25.387 6.327 -11.792 1.00 55.22 211 GLY A CA 1
ATOM 1581 C C . GLY A 1 211 ? 25.741 4.850 -12.015 1.00 55.22 211 GLY A C 1
ATOM 1582 O O . GLY A 1 211 ? 26.594 4.536 -12.841 1.00 55.22 211 GLY A O 1
ATOM 1583 N N . LYS A 1 212 ? 25.119 3.940 -11.256 1.00 63.31 212 LYS A N 1
ATOM 1584 C CA . LYS A 1 212 ? 25.180 2.491 -11.456 1.00 63.31 212 LYS A CA 1
ATOM 1585 C C . LYS A 1 212 ? 23.808 2.028 -11.907 1.00 63.31 212 LYS A C 1
ATOM 1587 O O . LYS A 1 212 ? 22.814 2.458 -11.334 1.00 63.31 212 LYS A O 1
ATOM 1592 N N . GLU A 1 213 ? 23.786 1.126 -12.879 1.00 74.81 213 GLU A N 1
ATOM 1593 C CA . GLU A 1 213 ? 22.557 0.493 -13.350 1.00 74.81 213 GLU A CA 1
ATOM 1594 C C . GLU A 1 213 ? 21.818 -0.168 -12.171 1.00 74.81 213 GLU A C 1
ATOM 1596 O O . GLU A 1 213 ? 22.349 -1.067 -11.504 1.00 74.81 213 GLU A O 1
ATOM 1601 N N . GLY A 1 214 ? 20.606 0.319 -11.889 1.00 84.50 214 GLY A N 1
ATOM 1602 C CA . GLY A 1 214 ? 19.721 -0.239 -10.871 1.00 84.50 214 GLY A CA 1
ATOM 1603 C C . GLY A 1 214 ? 19.229 -1.631 -11.266 1.00 84.50 214 GLY A C 1
ATOM 1604 O O . GLY A 1 214 ? 19.120 -1.975 -12.445 1.00 84.50 214 GLY A O 1
ATOM 1605 N N . LYS A 1 215 ? 18.883 -2.466 -10.283 1.00 91.12 215 LYS A N 1
ATOM 1606 C CA . LYS A 1 215 ? 18.352 -3.814 -10.569 1.00 91.12 215 LYS A CA 1
ATOM 1607 C C . LYS A 1 215 ? 17.016 -3.753 -11.305 1.00 91.12 215 LYS A C 1
ATOM 1609 O O . LYS A 1 215 ? 16.696 -4.672 -12.057 1.00 91.12 215 LYS A O 1
ATOM 1614 N N . SER A 1 216 ? 16.252 -2.697 -11.066 1.00 92.88 216 SER A N 1
ATOM 1615 C CA . SER A 1 216 ? 14.963 -2.440 -11.698 1.00 92.88 216 SER A CA 1
ATOM 1616 C C . SER A 1 216 ? 15.121 -2.167 -13.193 1.00 92.88 216 SER A C 1
ATOM 1618 O O . SER A 1 216 ? 14.398 -2.779 -13.974 1.00 92.88 216 SER A O 1
ATOM 1620 N N . ALA A 1 217 ? 16.136 -1.396 -13.607 1.00 92.38 217 ALA A N 1
ATOM 1621 C CA . ALA A 1 217 ? 16.463 -1.181 -15.022 1.00 92.38 217 ALA A CA 1
ATOM 1622 C C . ALA A 1 217 ? 16.775 -2.510 -15.735 1.00 92.38 217 ALA A C 1
ATOM 1624 O O . ALA A 1 217 ? 16.178 -2.832 -16.762 1.00 92.38 217 ALA A O 1
ATOM 1625 N N . VAL A 1 218 ? 17.613 -3.362 -15.123 1.00 92.25 218 VAL A N 1
ATOM 1626 C CA . VAL A 1 218 ? 17.935 -4.701 -15.660 1.00 92.25 218 VAL A CA 1
ATOM 1627 C C . VAL A 1 218 ? 16.681 -5.564 -15.842 1.00 92.25 218 VAL A C 1
ATOM 1629 O O . VAL A 1 218 ? 16.581 -6.329 -16.804 1.00 92.25 218 VAL A O 1
ATOM 1632 N N . ILE A 1 219 ? 15.736 -5.500 -14.900 1.00 93.44 219 ILE A N 1
ATOM 1633 C CA . ILE A 1 219 ? 14.478 -6.255 -14.973 1.00 93.44 219 ILE A CA 1
ATOM 1634 C C . ILE A 1 219 ? 13.597 -5.716 -16.097 1.00 93.44 219 ILE A C 1
ATOM 1636 O O . ILE A 1 219 ? 13.108 -6.518 -16.891 1.00 93.44 219 ILE A O 1
ATOM 1640 N N . LEU A 1 220 ? 13.428 -4.396 -16.182 1.00 93.38 220 LEU A N 1
ATOM 1641 C CA . LEU A 1 220 ? 12.602 -3.745 -17.196 1.00 93.38 220 LEU A CA 1
ATOM 1642 C C . LEU A 1 220 ? 13.124 -4.046 -18.606 1.00 93.38 220 LEU A C 1
ATOM 1644 O O . LEU A 1 220 ? 12.366 -4.581 -19.411 1.00 93.38 220 LEU A O 1
ATOM 1648 N N . ARG A 1 221 ? 14.429 -3.889 -18.875 1.00 91.94 221 ARG A N 1
ATOM 1649 C CA . ARG A 1 221 ? 15.037 -4.257 -20.174 1.00 91.94 221 ARG A CA 1
ATOM 1650 C C . ARG A 1 221 ? 14.762 -5.711 -20.562 1.00 91.94 221 ARG A C 1
ATOM 1652 O O . ARG A 1 221 ? 14.377 -6.010 -21.687 1.00 91.94 221 ARG A O 1
ATOM 1659 N N . LYS A 1 222 ? 14.907 -6.645 -19.614 1.00 92.19 222 LYS A N 1
ATOM 1660 C CA . LYS A 1 222 ? 14.625 -8.076 -19.851 1.00 92.19 222 LYS A CA 1
ATOM 1661 C C . LYS A 1 222 ? 13.155 -8.373 -20.136 1.00 92.19 222 LYS A C 1
ATOM 1663 O O . LYS A 1 222 ? 12.848 -9.453 -20.637 1.00 92.19 222 LYS A O 1
ATOM 1668 N N . ARG A 1 223 ? 12.257 -7.470 -19.751 1.00 91.69 223 ARG A N 1
ATOM 1669 C CA . ARG A 1 223 ? 10.805 -7.606 -19.878 1.00 91.69 223 ARG A CA 1
ATOM 1670 C C . ARG A 1 223 ? 10.231 -6.729 -20.996 1.00 91.69 223 ARG A C 1
ATOM 1672 O O . ARG A 1 223 ? 9.015 -6.679 -21.112 1.00 91.69 223 ARG A O 1
ATOM 1679 N N . GLY A 1 224 ? 11.085 -6.125 -21.829 1.00 87.31 224 GLY A N 1
ATOM 1680 C CA . GLY A 1 224 ? 10.676 -5.314 -22.981 1.00 87.31 224 GLY A CA 1
ATOM 1681 C C . GLY A 1 224 ? 10.455 -3.832 -22.671 1.00 87.31 224 GLY A C 1
ATOM 1682 O O . GLY A 1 224 ? 9.745 -3.177 -23.419 1.00 87.31 224 GLY A O 1
ATOM 1683 N N . GLY A 1 225 ? 11.023 -3.325 -21.573 1.00 80.94 225 GLY A N 1
ATOM 1684 C CA . GLY A 1 225 ? 11.036 -1.897 -21.265 1.00 80.94 225 GLY A CA 1
ATOM 1685 C C . GLY A 1 225 ? 11.839 -1.108 -22.302 1.00 80.94 225 GLY A C 1
ATOM 1686 O O . GLY A 1 225 ? 12.970 -1.495 -22.607 1.00 80.94 225 GLY A O 1
ATOM 1687 N N . GLU A 1 226 ? 11.266 -0.020 -22.803 1.00 78.81 226 GLU A N 1
ATOM 1688 C CA . GLU A 1 226 ? 11.852 0.865 -23.816 1.00 78.81 226 GLU A CA 1
ATOM 1689 C C . GLU A 1 226 ? 12.268 2.217 -23.201 1.00 78.81 226 GLU A C 1
ATOM 1691 O O . GLU A 1 226 ? 11.623 2.721 -22.277 1.00 78.81 226 GLU A O 1
ATOM 1696 N N . GLU A 1 227 ? 13.393 2.775 -23.666 1.00 67.12 227 GLU A N 1
ATOM 1697 C CA . GLU A 1 227 ? 13.891 4.103 -23.248 1.00 67.12 227 GLU A CA 1
ATOM 1698 C C . GLU A 1 227 ? 13.168 5.227 -24.002 1.00 67.12 227 GLU A C 1
ATOM 1700 O O . GLU A 1 227 ? 12.838 6.254 -23.423 1.00 67.12 227 GLU A O 1
ATOM 1705 N N . GLU A 1 228 ? 12.872 4.987 -25.277 1.00 65.00 228 GLU A N 1
ATOM 1706 C CA . GLU A 1 228 ? 12.080 5.842 -26.151 1.00 65.00 228 GLU A CA 1
ATOM 1707 C C . GLU A 1 228 ? 11.008 4.951 -26.774 1.00 65.00 228 GLU A C 1
ATOM 1709 O O . GLU A 1 228 ? 11.334 3.928 -27.380 1.00 65.00 228 GLU A O 1
ATOM 1714 N N . LEU A 1 229 ? 9.735 5.317 -26.627 1.00 58.84 229 LEU A N 1
ATOM 1715 C CA . LEU A 1 229 ? 8.700 4.717 -27.460 1.00 58.84 229 LEU A CA 1
ATOM 1716 C C . LEU A 1 229 ? 8.892 5.291 -28.856 1.00 58.84 229 LEU A C 1
ATOM 1718 O O . LEU A 1 229 ? 8.882 6.514 -29.003 1.00 58.84 229 LEU A O 1
ATOM 1722 N N . GLU A 1 230 ? 9.108 4.439 -29.864 1.00 48.56 230 GLU A N 1
ATOM 1723 C CA . GLU A 1 230 ? 9.243 4.899 -31.247 1.00 48.56 230 GLU A CA 1
ATOM 1724 C C . GLU A 1 230 ? 8.061 5.815 -31.580 1.00 48.56 230 GLU A C 1
ATOM 1726 O O . GLU A 1 230 ? 6.906 5.385 -31.666 1.00 48.56 230 GLU A O 1
ATOM 1731 N N . GLY A 1 231 ? 8.364 7.107 -31.727 1.00 46.25 231 GLY A N 1
ATOM 1732 C CA . GLY A 1 231 ? 7.403 8.100 -32.152 1.00 46.25 231 GLY A CA 1
ATOM 1733 C C . GLY A 1 231 ? 6.802 7.638 -33.469 1.00 46.25 231 GLY A C 1
ATOM 1734 O O . GLY A 1 231 ? 7.510 7.477 -34.466 1.00 46.25 231 GLY A O 1
ATOM 1735 N N . GLY A 1 232 ? 5.483 7.433 -33.477 1.00 41.16 232 GLY A N 1
ATOM 1736 C CA . GLY A 1 232 ? 4.734 7.479 -34.721 1.00 41.16 232 GLY A CA 1
ATOM 1737 C C . GLY A 1 232 ? 5.153 8.752 -35.446 1.00 41.16 232 GLY A C 1
ATOM 1738 O O . GLY A 1 232 ? 5.139 9.820 -34.836 1.00 41.16 232 GLY A O 1
ATOM 1739 N N . GLU A 1 233 ? 5.613 8.582 -36.685 1.00 35.78 233 GLU A N 1
ATOM 1740 C CA . GLU A 1 233 ? 6.180 9.608 -37.557 1.00 35.78 233 GLU A CA 1
ATOM 1741 C C . GLU A 1 233 ? 5.689 11.021 -37.215 1.00 35.78 233 GLU A C 1
ATOM 1743 O O . GLU A 1 233 ? 4.484 11.285 -37.211 1.00 35.78 233 GLU A O 1
ATOM 1748 N N . GLU A 1 234 ? 6.631 11.938 -36.982 1.00 48.84 234 GLU A N 1
ATOM 1749 C CA . GLU A 1 234 ? 6.401 13.381 -37.019 1.00 48.84 234 GLU A CA 1
ATOM 1750 C C . GLU A 1 234 ? 5.848 13.782 -38.403 1.00 48.84 234 GLU A C 1
ATOM 1752 O O . GLU A 1 234 ? 6.555 14.249 -39.295 1.00 48.84 234 GLU A O 1
ATOM 1757 N N . GLY A 1 235 ? 4.551 13.570 -38.604 1.00 36.94 235 GLY A N 1
ATOM 1758 C CA . GLY A 1 235 ? 3.760 14.076 -39.710 1.00 36.94 235 GLY A CA 1
ATOM 1759 C C . GLY A 1 235 ? 2.986 15.289 -39.221 1.00 36.94 235 GLY A C 1
ATOM 1760 O O . GLY A 1 235 ? 2.101 15.173 -38.379 1.00 36.94 235 GLY A O 1
ATOM 1761 N N . GLY A 1 236 ? 3.363 16.463 -39.721 1.00 41.03 236 GLY A N 1
ATOM 1762 C CA . GLY A 1 236 ? 2.803 17.749 -39.325 1.00 41.03 236 GLY A CA 1
ATOM 1763 C C . GLY A 1 236 ? 1.274 17.878 -39.393 1.00 41.03 236 GLY A C 1
ATOM 1764 O O . GLY A 1 236 ? 0.565 17.098 -40.018 1.00 41.03 236 GLY A O 1
ATOM 1765 N N . GLU A 1 237 ? 0.820 18.978 -38.789 1.00 33.31 237 GLU A N 1
ATOM 1766 C CA . GLU A 1 237 ? -0.563 19.463 -38.673 1.00 33.31 237 GLU A CA 1
ATOM 1767 C C . GLU A 1 237 ? -1.420 18.873 -37.538 1.00 33.31 237 GLU A C 1
ATOM 1769 O O . GLU A 1 237 ? -2.462 18.260 -37.758 1.00 33.31 237 GLU A O 1
ATOM 1774 N N . TRP A 1 238 ? -1.140 19.297 -36.300 1.00 38.81 238 TRP A N 1
ATOM 1775 C CA . TRP A 1 238 ? -2.210 19.518 -35.314 1.00 38.81 238 TRP A CA 1
ATOM 1776 C C . TRP A 1 238 ? -3.031 20.757 -35.704 1.00 38.81 238 TRP A C 1
ATOM 1778 O O . TRP A 1 238 ? -3.009 21.801 -35.052 1.00 38.81 238 TRP A O 1
ATOM 1788 N N . ARG A 1 239 ? -3.753 20.658 -36.823 1.00 32.62 239 ARG A N 1
ATOM 1789 C CA . ARG A 1 239 ? -4.706 21.663 -37.291 1.00 32.62 239 ARG A CA 1
ATOM 1790 C C . ARG A 1 239 ? -6.107 21.254 -36.826 1.00 32.62 239 ARG A C 1
ATOM 1792 O O . ARG A 1 239 ? -6.848 20.602 -37.546 1.00 32.62 239 ARG A O 1
ATOM 1799 N N . TRP A 1 240 ? -6.458 21.688 -35.615 1.00 36.00 240 TRP A N 1
ATOM 1800 C CA . TRP A 1 240 ? -7.833 21.875 -35.125 1.00 36.00 240 TRP A CA 1
ATOM 1801 C C . TRP A 1 240 ? -8.795 20.673 -35.236 1.00 36.00 240 TRP A C 1
ATOM 1803 O O . TRP A 1 240 ? -9.630 20.620 -36.135 1.00 36.00 240 TRP A O 1
ATOM 1813 N N . MET A 1 241 ? -8.803 19.792 -34.227 1.00 32.16 241 MET A N 1
ATOM 1814 C CA . MET A 1 241 ? -9.953 18.906 -33.944 1.00 32.16 241 MET A CA 1
ATOM 1815 C C . MET A 1 241 ? -10.781 19.321 -32.717 1.00 32.16 241 MET A C 1
ATOM 1817 O O . MET A 1 241 ? -11.550 18.534 -32.181 1.00 32.16 241 MET A O 1
ATOM 1821 N N . PHE A 1 242 ? -10.726 20.598 -32.338 1.00 39.12 242 PHE A N 1
ATOM 1822 C CA . PHE A 1 242 ? -11.818 21.232 -31.600 1.00 39.12 242 PHE A CA 1
ATOM 1823 C C . PHE A 1 242 ? -12.220 22.511 -32.325 1.00 39.12 242 PHE A C 1
ATOM 1825 O O . PHE A 1 242 ? -11.606 23.566 -32.185 1.00 39.12 242 PHE A O 1
ATOM 1832 N N . GLY A 1 243 ? -13.246 22.381 -33.167 1.00 37.16 243 GLY A N 1
ATOM 1833 C CA . GLY A 1 243 ? -13.944 23.510 -33.753 1.00 37.16 243 GLY A CA 1
ATOM 1834 C C . GLY A 1 243 ? -14.598 24.343 -32.655 1.00 37.16 243 GLY A C 1
ATOM 1835 O O . GLY A 1 243 ? -15.570 23.919 -32.039 1.00 37.16 243 GLY A O 1
ATOM 1836 N N . GLY A 1 244 ? -14.070 25.542 -32.445 1.00 31.28 244 GLY A N 1
ATOM 1837 C CA . GLY A 1 244 ? -14.686 26.598 -31.657 1.00 31.28 244 GLY A CA 1
ATOM 1838 C C . GLY A 1 244 ? -14.435 27.917 -32.365 1.00 31.28 244 GLY A C 1
ATOM 1839 O O . GLY A 1 244 ? -13.413 28.560 -32.152 1.00 31.28 244 GLY A O 1
ATOM 1840 N N . ARG A 1 245 ? -15.344 28.289 -33.266 1.00 31.69 245 ARG A N 1
ATOM 1841 C CA . ARG A 1 245 ? -15.363 29.606 -33.896 1.00 31.69 245 ARG A CA 1
ATOM 1842 C C . ARG A 1 245 ? -15.661 30.643 -32.805 1.00 31.69 245 ARG A C 1
ATOM 1844 O O . ARG A 1 245 ? -16.806 30.759 -32.385 1.00 31.69 245 ARG A O 1
ATOM 1851 N N . PHE A 1 246 ? -14.647 31.373 -32.351 1.00 36.66 246 PHE A N 1
ATOM 1852 C CA . PHE A 1 246 ? -14.852 32.679 -31.727 1.00 36.66 246 PHE A CA 1
ATOM 1853 C C . PHE A 1 246 ? -15.019 33.698 -32.860 1.00 36.66 246 PHE A C 1
ATOM 1855 O O . PHE A 1 246 ? -14.063 34.005 -33.567 1.00 36.66 246 PHE A O 1
ATOM 1862 N N . GLU A 1 247 ? -16.251 34.158 -33.078 1.00 41.66 247 GLU A N 1
ATOM 1863 C CA . GLU A 1 247 ? -16.523 35.419 -33.771 1.00 41.66 247 GLU A CA 1
ATOM 1864 C C . GLU A 1 247 ? -16.658 36.502 -32.693 1.00 41.66 247 GLU A C 1
ATOM 1866 O O . GLU A 1 247 ? -17.635 36.511 -31.950 1.00 41.66 247 GLU A O 1
ATOM 1871 N N . GLU A 1 248 ? -15.684 37.407 -32.612 1.00 38.75 248 GLU A N 1
ATOM 1872 C CA . GLU A 1 248 ? -15.851 38.740 -32.026 1.00 38.75 248 GLU A CA 1
ATOM 1873 C C . GLU A 1 248 ? -15.102 39.749 -32.910 1.00 38.75 248 GLU A C 1
ATOM 1875 O O . GLU A 1 248 ? -13.893 39.608 -33.109 1.00 38.75 248 GLU A O 1
ATOM 1880 N N . GLY A 1 249 ? -15.824 40.759 -33.418 1.00 37.34 249 GLY A N 1
ATOM 1881 C CA . GLY A 1 249 ? -15.271 41.960 -34.064 1.00 37.34 249 GLY A CA 1
ATOM 1882 C C . GLY A 1 249 ? -15.600 42.126 -35.539 1.00 37.34 249 GLY A C 1
ATOM 1883 O O . GLY A 1 249 ? -14.741 41.749 -36.362 1.00 37.34 249 GLY A O 1
#

pLDDT: mean 82.76, std 17.85, range [31.28, 98.19]

Foldseek 3Di:
DDDPPLPCQFQQHAPDDLVVLVVVLVVCCVVPVVLSVLLVVLLVVLLVCLLVLVVVSNVVSCVPSVNGRDHPVSLVSSLLNNLLSLNCNVVVVSLVRRNQCPPPVNLCSLVVLLVSLLVVCVVCPPPDDPVVNVVVLVSSLVSNCCCCPVNVHDQQDDDVPFQDGSLLSCLLSLSQSSNVSSVVSVHDQQQFGPDPVSAGSLNSNCPHPDNDRRPSNVVSVVVPRDRDDPDPDPDDDPDDPPDDDDDDD

Radius of gyration: 22.82 Å; chains: 1; bounding box: 49×59×69 Å

Organism: NCBI:txid1714386